Protein AF-0000000073384753 (afdb_homodimer)

Organism: NCBI:txid537011

pLDDT: mean 91.03, std 12.83, range [24.55, 98.88]

Nearest PDB structures (foldseek):
  2lci-assembly1_A  TM=4.650E-01  e=1.696E-01  synthetic construct
  3pfk-assembly1_A  TM=4.324E-01  e=1.590E-01  Geobacillus stearothermophilus
  4i4i-assembly1_C  TM=4.008E-01  e=3.235E-01  Geobacillus stearothermophilus
  6yvh-assembly1_L  TM=2.990E-01  e=1.428E+00  Homo sapiens
  4e8w-assembly2_B  TM=3.333E-01  e=2.905E+00  Burkholderia cenocepacia J2315

Secondary structure (DSSP, 8-state):
---------SSEEEEEE--TTSSHHHHHHHHHHHHTSTTT--EE-TT-EE-SS-EEEEEEETTEEEEEEE---S---HHHHHHHHHHHT-TT--EEEEEE-SSSHHHHHHHHHHHHHTPEEEEE---EEEESPPPTT-HHHHHHHHHHHHHHHHHHHHH-/---------SSEEEEEE--TTSSHHHHHHHHHHHHTSTTT--EE-TT-EE-SS-EEEEEEETTEEEEEEE---S---HHHHHHHHHHHT-TT--EEEEEE-SSSHHHHHHHHHHHHHTPEEEEE---EEEESPPPTT-HHHHHHHHHHHHHHHHHHHHH-

Sequence (320 aa):
MEKLENKKPEKLLIAISALGNHGKTLSATRLIELLISHREGWLYDSRSIILKKEQLAILQRNGTAEIAVITIGDGVGRRFEDWYNIVASIPTIKIIVGCCRTKHGTFAYLKKFAMTHQYTMVVTHPYFQEMPVLPKGSPIANYWNTIFANHLLDMIHLHLMEKLENKKPEKLLIAISALGNHGKTLSATRLIELLISHREGWLYDSRSIILKKEQLAILQRNGTAEIAVITIGDGVGRRFEDWYNIVASIPTIKIIVGCCRTKHGTFAYLKKFAMTHQYTMVVTHPYFQEMPVLPKGSPIANYWNTIFANHLLDMIHLHL

Structure (mmCIF, N/CA/C/O backbone):
data_AF-0000000073384753-model_v1
#
loop_
_entity.id
_entity.type
_entity.pdbx_description
1 polymer 'Uncharacterized protein'
#
loop_
_atom_site.group_PDB
_atom_site.id
_atom_site.type_symbol
_atom_site.label_atom_id
_atom_site.label_alt_id
_atom_site.label_comp_id
_atom_site.label_asym_id
_atom_site.label_entity_id
_atom_site.label_seq_id
_atom_site.pdbx_PDB_ins_code
_atom_site.Cartn_x
_atom_site.Cartn_y
_atom_site.Cartn_z
_atom_site.occupancy
_atom_site.B_iso_or_equiv
_atom_site.auth_seq_id
_atom_site.auth_comp_id
_atom_site.auth_asym_id
_atom_site.auth_atom_id
_atom_site.pdbx_PDB_model_num
ATOM 1 N N . MET A 1 1 ? 6.188 11.922 -20.594 1 24.81 1 MET A N 1
ATOM 2 C CA . MET A 1 1 ? 6.16 10.742 -19.734 1 24.81 1 MET A CA 1
ATOM 3 C C . MET A 1 1 ? 7.332 9.82 -20.031 1 24.81 1 MET A C 1
ATOM 5 O O . MET A 1 1 ? 7.473 9.328 -21.156 1 24.81 1 MET A O 1
ATOM 9 N N . GLU A 1 2 ? 8.461 10.148 -19.641 1 31.41 2 GLU A N 1
ATOM 10 C CA . GLU A 1 2 ? 9.625 9.336 -19.984 1 31.41 2 GLU A CA 1
ATOM 11 C C . GLU A 1 2 ? 9.336 7.848 -19.828 1 31.41 2 GLU A C 1
ATOM 13 O O . GLU A 1 2 ? 8.703 7.441 -18.844 1 31.41 2 GLU A O 1
ATOM 18 N N . LYS A 1 3 ? 9.414 7.16 -20.906 1 36.72 3 LYS A N 1
ATOM 19 C CA . LYS A 1 3 ? 9.273 5.711 -20.969 1 36.72 3 LYS A CA 1
ATOM 20 C C . LYS A 1 3 ? 10.008 5.031 -19.828 1 36.72 3 LYS A C 1
ATOM 22 O O . LYS A 1 3 ? 11.219 5.211 -19.656 1 36.72 3 LYS A O 1
ATOM 27 N N . LEU A 1 4 ? 9.664 5.086 -18.688 1 39.97 4 LEU A N 1
ATOM 28 C CA . LEU A 1 4 ? 10.258 4.141 -17.75 1 39.97 4 LEU A CA 1
ATOM 29 C C . LEU A 1 4 ? 10.711 2.877 -18.469 1 39.97 4 LEU A C 1
ATOM 31 O O . LEU A 1 4 ? 9.898 2.014 -18.797 1 39.97 4 LEU A O 1
ATOM 35 N N . GLU A 1 5 ? 11.492 2.986 -19.375 1 41.38 5 GLU A N 1
ATOM 36 C CA . GLU A 1 5 ? 12.016 1.782 -20.016 1 41.38 5 GLU A CA 1
ATOM 37 C C . GLU A 1 5 ? 12.211 0.659 -19 1 41.38 5 GLU A C 1
ATOM 39 O O . GLU A 1 5 ? 12.961 -0.285 -19.25 1 41.38 5 GLU A O 1
ATOM 44 N N . ASN A 1 6 ? 12.07 1.005 -17.594 1 49.62 6 ASN A N 1
ATOM 45 C CA . ASN A 1 6 ? 12.414 0.047 -16.547 1 49.62 6 ASN A CA 1
ATOM 46 C C . ASN A 1 6 ? 11.641 -1.258 -16.703 1 49.62 6 ASN A C 1
ATOM 48 O O . ASN A 1 6 ? 10.422 -1.242 -16.891 1 49.62 6 ASN A O 1
ATOM 52 N N . LYS A 1 7 ? 12.328 -2.186 -17.078 1 59.09 7 LYS A N 1
ATOM 53 C CA . LYS A 1 7 ? 11.891 -3.508 -17.5 1 59.09 7 LYS A CA 1
ATOM 54 C C . LYS A 1 7 ? 10.906 -4.117 -16.516 1 59.09 7 LYS A C 1
ATOM 56 O O . LYS A 1 7 ? 11.266 -4.395 -15.367 1 59.09 7 LYS A O 1
ATOM 61 N N . LYS A 1 8 ? 9.664 -3.938 -16.766 1 71.62 8 LYS A N 1
ATOM 62 C CA . LYS A 1 8 ? 8.609 -4.699 -16.109 1 71.62 8 LYS A CA 1
ATOM 63 C C . LYS A 1 8 ? 9.016 -6.156 -15.922 1 71.62 8 LYS A C 1
ATOM 65 O O . LYS A 1 8 ? 9.57 -6.773 -16.828 1 71.62 8 LYS A O 1
ATOM 70 N N . PRO A 1 9 ? 8.875 -6.574 -14.672 1 82.31 9 PRO A N 1
ATOM 71 C CA . PRO A 1 9 ? 9.242 -7.977 -14.461 1 82.31 9 PRO A CA 1
ATOM 72 C C . PRO A 1 9 ? 8.406 -8.938 -15.297 1 82.31 9 PRO A C 1
ATOM 74 O O . PRO A 1 9 ? 7.246 -8.648 -15.602 1 82.31 9 PRO A O 1
ATOM 77 N N . GLU A 1 10 ? 8.984 -10.062 -15.703 1 88.44 10 GLU A N 1
ATOM 78 C CA . GLU A 1 10 ? 8.266 -11.078 -16.469 1 88.44 10 GLU A CA 1
ATOM 79 C C . GLU A 1 10 ? 7.227 -11.789 -15.609 1 88.44 10 GLU A C 1
ATOM 81 O O . GLU A 1 10 ? 6.102 -12.023 -16.047 1 88.44 10 GLU A O 1
ATOM 86 N N . LYS A 1 11 ? 7.641 -12.18 -14.391 1 96.62 11 LYS A N 1
ATOM 87 C CA . LYS A 1 11 ? 6.773 -12.797 -13.391 1 96.62 11 LYS A CA 1
ATOM 88 C C . LYS A 1 11 ? 6.727 -11.953 -12.109 1 96.62 11 LYS A C 1
ATOM 90 O O . LYS A 1 11 ? 7.766 -11.508 -11.625 1 96.62 11 LYS A O 1
ATOM 95 N N . LEU A 1 12 ? 5.531 -11.75 -11.633 1 97.81 12 LEU A N 1
ATOM 96 C CA . LEU A 1 12 ? 5.344 -10.852 -10.492 1 97.81 12 LEU A CA 1
ATOM 97 C C . LEU A 1 12 ? 4.605 -11.57 -9.367 1 97.81 12 LEU A C 1
ATOM 99 O O . LEU A 1 12 ? 3.566 -12.188 -9.594 1 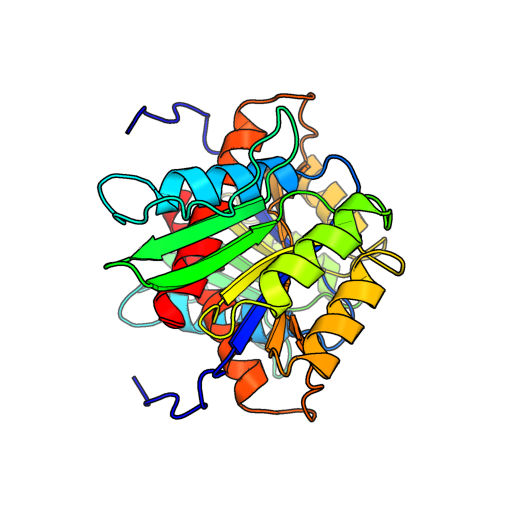97.81 12 LEU A O 1
ATOM 103 N N . LEU A 1 13 ? 5.207 -11.539 -8.219 1 98.5 13 LEU A N 1
ATOM 104 C CA . LEU A 1 13 ? 4.551 -11.961 -6.988 1 98.5 13 LEU A CA 1
ATOM 105 C C . LEU A 1 13 ? 4.301 -10.773 -6.066 1 98.5 13 LEU A C 1
ATOM 107 O O . LEU A 1 13 ? 5.242 -10.219 -5.5 1 98.5 13 LEU A O 1
ATOM 111 N N . ILE A 1 14 ? 3.105 -10.398 -5.949 1 98.44 14 ILE A N 1
ATOM 112 C CA . ILE A 1 14 ? 2.713 -9.367 -4.992 1 98.44 14 ILE A CA 1
ATOM 113 C C . ILE A 1 14 ? 2.373 -10.016 -3.65 1 98.44 14 ILE A C 1
ATOM 115 O O . ILE A 1 14 ? 1.368 -10.719 -3.531 1 98.44 14 ILE A O 1
ATOM 119 N N . ALA A 1 15 ? 3.154 -9.766 -2.666 1 98.06 15 ALA A N 1
ATOM 120 C CA . ALA A 1 15 ? 2.93 -10.312 -1.327 1 98.06 15 ALA A CA 1
ATOM 121 C C . ALA A 1 15 ? 2.191 -9.305 -0.447 1 98.06 15 ALA A C 1
ATOM 123 O O . ALA A 1 15 ? 2.711 -8.219 -0.163 1 98.06 15 ALA A O 1
ATOM 124 N N . ILE A 1 16 ? 1.017 -9.602 -0.034 1 97.5 16 ILE A N 1
ATOM 125 C CA . ILE A 1 16 ? 0.272 -8.805 0.936 1 97.5 16 ILE A CA 1
ATOM 126 C C . ILE A 1 16 ? 0.666 -9.219 2.352 1 97.5 16 ILE A C 1
ATOM 128 O O . ILE A 1 16 ? 0.24 -10.266 2.842 1 97.5 16 ILE A O 1
ATOM 132 N N . SER A 1 17 ? 1.399 -8.398 3.033 1 96 17 SER A N 1
ATOM 133 C CA . SER A 1 17 ? 1.977 -8.742 4.332 1 96 17 SER A CA 1
ATOM 134 C C . SER A 1 17 ? 1.336 -7.926 5.449 1 96 17 SER A C 1
ATOM 136 O O . SER A 1 17 ? 1.277 -6.699 5.379 1 96 17 SER A O 1
ATOM 138 N N . ALA A 1 18 ? 0.885 -8.641 6.473 1 93.06 18 ALA A N 1
ATOM 139 C CA . ALA A 1 18 ? 0.33 -7.957 7.637 1 93.06 18 ALA A CA 1
ATOM 140 C C . ALA A 1 18 ? 0.126 -8.922 8.797 1 93.06 18 ALA A C 1
ATOM 142 O O . ALA A 1 18 ? 0.212 -10.141 8.625 1 93.06 18 ALA A O 1
ATOM 143 N N . LEU A 1 19 ? -0.128 -8.328 9.938 1 87.69 19 LEU A N 1
ATOM 144 C CA . LEU A 1 19 ? -0.495 -9.109 11.109 1 87.69 19 LEU A CA 1
ATOM 145 C C . LEU A 1 19 ? -1.87 -9.742 10.93 1 87.69 19 LEU A C 1
ATOM 147 O O . LEU A 1 19 ? -2.617 -9.367 10.023 1 87.69 19 LEU A O 1
ATOM 151 N N . GLY A 1 20 ? -2.104 -10.695 11.75 1 85.19 20 GLY A N 1
ATOM 152 C CA . GLY A 1 20 ? -3.42 -11.312 11.727 1 85.19 20 GLY A CA 1
ATOM 153 C C . GLY A 1 20 ? -4.551 -10.32 11.922 1 85.19 20 GLY A C 1
ATOM 154 O O . GLY A 1 20 ? -4.438 -9.398 12.734 1 85.19 20 GLY A O 1
ATOM 155 N N . ASN A 1 21 ? -5.625 -10.453 11.109 1 85.06 21 ASN A N 1
ATOM 156 C CA . ASN A 1 21 ? -6.852 -9.68 11.242 1 85.06 21 ASN A CA 1
ATOM 157 C C . ASN A 1 21 ? -6.652 -8.234 10.797 1 85.06 21 ASN A C 1
ATOM 159 O O . ASN A 1 21 ? -7.289 -7.316 11.328 1 85.06 21 ASN A O 1
ATOM 163 N N . HIS A 1 22 ? -5.723 -8.023 9.875 1 88 22 HIS A N 1
ATOM 164 C CA . HIS A 1 22 ? -5.484 -6.68 9.375 1 88 22 HIS A CA 1
ATOM 165 C C . HIS A 1 22 ? -5.988 -6.527 7.941 1 88 22 HIS A C 1
ATOM 167 O O . HIS A 1 22 ? -5.562 -5.621 7.227 1 88 22 HIS A O 1
ATOM 173 N N . GLY A 1 23 ? -6.758 -7.535 7.504 1 88.25 23 GLY A N 1
ATOM 174 C CA . GLY A 1 23 ? -7.52 -7.285 6.289 1 88.25 23 GLY A CA 1
ATOM 175 C C . GLY A 1 23 ? -6.914 -7.938 5.062 1 88.25 23 GLY A C 1
ATOM 176 O O . GLY A 1 23 ? -7.352 -7.688 3.938 1 88.25 23 GLY A O 1
ATOM 177 N N . LYS A 1 24 ? -5.875 -8.781 5.227 1 91.62 24 LYS A N 1
ATOM 178 C CA . LYS A 1 24 ? -5.238 -9.43 4.082 1 91.62 24 LYS A CA 1
ATOM 179 C C . LYS A 1 24 ? -6.25 -10.25 3.281 1 91.62 24 LYS A C 1
ATOM 181 O O . LYS A 1 24 ? -6.441 -10.008 2.086 1 91.62 24 LYS A O 1
ATOM 186 N N . THR A 1 25 ? -6.906 -11.102 4.059 1 92.12 25 THR A N 1
ATOM 187 C CA . THR A 1 25 ? -7.832 -12.031 3.414 1 92.12 25 THR A CA 1
ATOM 188 C C . THR A 1 25 ? -8.992 -11.281 2.771 1 92.12 25 THR A C 1
ATOM 190 O O . THR A 1 25 ? -9.359 -11.555 1.628 1 92.12 25 THR A O 1
ATOM 193 N N . LEU A 1 26 ? -9.453 -10.328 3.426 1 91.88 26 LEU A N 1
ATOM 194 C CA . LEU A 1 26 ? -10.578 -9.562 2.906 1 91.88 26 LEU A CA 1
ATOM 195 C C . LEU A 1 26 ? -10.18 -8.789 1.655 1 91.88 26 LEU A C 1
ATOM 197 O O . LEU A 1 26 ? -10.93 -8.742 0.679 1 91.88 26 LEU A O 1
ATOM 201 N N . SER A 1 27 ? -9.031 -8.203 1.625 1 95.12 27 SER A N 1
ATOM 202 C CA . SER A 1 27 ? -8.562 -7.449 0.468 1 95.12 27 SER A CA 1
ATOM 203 C C . SER A 1 27 ? -8.312 -8.367 -0.723 1 95.12 27 SER A C 1
ATOM 205 O O . SER A 1 27 ? -8.68 -8.039 -1.854 1 95.12 27 SER A O 1
ATOM 207 N N . ALA A 1 28 ? -7.723 -9.508 -0.459 1 97.06 28 ALA A N 1
ATOM 208 C CA . ALA A 1 28 ? -7.461 -10.469 -1.525 1 97.06 28 ALA A CA 1
ATOM 209 C C . ALA A 1 28 ? -8.758 -10.992 -2.125 1 97.06 28 ALA A C 1
ATOM 211 O O . ALA A 1 28 ? -8.867 -11.156 -3.344 1 97.06 28 ALA A O 1
ATOM 212 N N . THR A 1 29 ? -9.695 -11.234 -1.251 1 96.38 29 THR A N 1
ATOM 213 C CA . THR A 1 29 ? -11 -11.695 -1.717 1 96.38 29 THR A CA 1
ATOM 214 C C . THR A 1 29 ? -11.688 -10.633 -2.562 1 96.38 29 THR A C 1
ATOM 216 O O . THR A 1 29 ? -12.258 -10.938 -3.609 1 96.38 29 THR A O 1
ATOM 219 N N . ARG A 1 30 ? -11.586 -9.43 -2.127 1 96.19 30 ARG A N 1
ATOM 220 C CA . ARG A 1 30 ? -12.148 -8.32 -2.896 1 96.19 30 ARG A CA 1
ATOM 221 C C . ARG A 1 30 ? -11.461 -8.195 -4.254 1 96.19 30 ARG A C 1
ATOM 223 O O . ARG A 1 30 ? -12.109 -7.895 -5.258 1 96.19 30 ARG A O 1
ATOM 230 N N . LEU A 1 31 ? -10.188 -8.406 -4.262 1 98.06 31 LEU A N 1
ATOM 231 C CA . LEU A 1 31 ? -9.461 -8.391 -5.523 1 98.06 31 LEU A CA 1
ATOM 232 C C . LEU A 1 31 ? -10.008 -9.438 -6.48 1 98.06 31 LEU A C 1
ATOM 234 O O . LEU A 1 31 ? -10.211 -9.164 -7.664 1 98.06 31 LEU A O 1
ATOM 238 N N . ILE A 1 32 ? -10.242 -10.641 -5.977 1 98.19 32 ILE A N 1
ATOM 239 C CA . ILE A 1 32 ? -10.797 -11.711 -6.801 1 98.19 32 ILE A CA 1
ATOM 240 C C . ILE A 1 32 ? -12.148 -11.281 -7.371 1 98.19 32 ILE A C 1
ATOM 242 O O . ILE A 1 32 ? -12.398 -11.438 -8.562 1 98.19 32 ILE A O 1
ATOM 246 N N . GLU A 1 33 ? -12.938 -10.719 -6.508 1 97.31 33 GLU A N 1
ATOM 247 C CA . GLU A 1 33 ? -14.25 -10.25 -6.93 1 97.31 33 GLU A CA 1
ATOM 248 C C . GLU A 1 33 ? -14.133 -9.211 -8.047 1 97.31 33 GLU A C 1
ATOM 250 O O . GLU A 1 33 ? -14.914 -9.227 -9 1 97.31 33 GLU A O 1
ATOM 255 N N . LEU A 1 34 ? -13.203 -8.328 -7.93 1 97.81 34 LEU A N 1
ATOM 256 C CA . LEU A 1 34 ? -12.977 -7.312 -8.945 1 97.81 34 LEU A CA 1
ATOM 257 C C . LEU A 1 34 ? -12.531 -7.949 -10.266 1 97.81 34 LEU A C 1
ATOM 259 O O . LEU A 1 34 ? -13.023 -7.582 -11.328 1 97.81 34 LEU A O 1
ATOM 263 N N . LEU A 1 35 ? -11.688 -8.883 -10.164 1 98.12 35 LEU A N 1
ATOM 264 C CA . LEU A 1 35 ? -11.117 -9.516 -11.352 1 98.12 35 LEU A CA 1
ATOM 265 C C . LEU A 1 35 ? -12.188 -10.289 -12.117 1 98.12 35 LEU A C 1
ATOM 267 O O . LEU A 1 35 ? -12.234 -10.242 -13.352 1 98.12 35 LEU A O 1
ATOM 271 N N . ILE A 1 36 ? -13.062 -10.93 -11.398 1 97.88 36 ILE A N 1
ATOM 272 C CA . ILE A 1 36 ? -14.047 -11.773 -12.07 1 97.88 36 ILE A CA 1
ATOM 273 C C . ILE A 1 36 ? -15.273 -10.945 -12.43 1 97.88 36 ILE A C 1
ATOM 275 O O . ILE A 1 36 ? -16.25 -11.469 -12.992 1 97.88 36 ILE A O 1
ATOM 279 N N . SER A 1 37 ? -15.266 -9.719 -12.055 1 97.38 37 SER A N 1
ATOM 280 C CA . SER A 1 37 ? -16.375 -8.852 -12.438 1 97.38 37 SER A CA 1
ATOM 281 C C . SER A 1 37 ? -16.5 -8.75 -13.953 1 97.38 37 SER A C 1
ATOM 283 O O . SER A 1 37 ? -15.547 -9.023 -14.68 1 97.38 37 SER A O 1
ATOM 285 N N . HIS A 1 38 ? -17.641 -8.273 -14.383 1 94.44 38 HIS A N 1
ATOM 286 C CA . HIS A 1 38 ? -17.891 -8.102 -15.805 1 94.44 38 HIS A CA 1
ATOM 287 C C . HIS A 1 38 ? -16.906 -7.125 -16.438 1 94.44 38 HIS A C 1
ATOM 289 O O . HIS A 1 38 ? -16.516 -7.285 -17.594 1 94.44 38 HIS A O 1
ATOM 295 N N . ARG A 1 39 ? -16.531 -6.18 -15.688 1 94.69 39 ARG A N 1
ATOM 296 C CA . ARG A 1 39 ? -15.633 -5.145 -16.188 1 94.69 39 ARG A CA 1
ATOM 297 C C . ARG A 1 39 ? -14.258 -5.723 -16.516 1 94.69 39 ARG A C 1
ATOM 299 O O . ARG A 1 39 ? -13.688 -5.418 -17.562 1 94.69 39 ARG A O 1
ATOM 306 N N . GLU A 1 40 ? -13.766 -6.551 -15.711 1 96 40 GLU A N 1
ATOM 307 C CA . GLU A 1 40 ? -12.43 -7.117 -15.891 1 96 40 GLU A CA 1
ATOM 308 C C . GLU A 1 40 ? -12.484 -8.391 -16.719 1 96 40 GLU A C 1
ATOM 310 O O . GLU A 1 40 ? -11.609 -8.633 -17.562 1 96 40 GLU A O 1
ATOM 315 N N . GLY A 1 41 ? -13.438 -9.281 -16.469 1 96.75 41 GLY A N 1
ATOM 316 C CA . GLY A 1 41 ? -13.758 -10.375 -17.375 1 96.75 41 GLY A CA 1
ATOM 317 C C . GLY A 1 41 ? -12.914 -11.617 -17.141 1 96.75 41 GLY A C 1
ATOM 318 O O . GLY A 1 41 ? -12.836 -12.492 -18 1 96.75 41 GLY A O 1
ATOM 319 N N . TRP A 1 42 ? -12.219 -11.766 -16.047 1 98.06 42 TRP A N 1
ATOM 320 C CA . TRP A 1 42 ? -11.477 -12.984 -15.734 1 98.06 42 TRP A CA 1
ATOM 321 C C . TRP A 1 42 ? -12.43 -14.094 -15.289 1 98.06 42 TRP A C 1
ATOM 323 O O . TRP A 1 42 ? -13.484 -13.828 -14.711 1 98.06 42 TRP A O 1
ATOM 333 N N . LEU A 1 43 ? -11.969 -15.328 -15.594 1 98.19 43 LEU A N 1
ATOM 334 C CA . LEU A 1 43 ? -12.742 -16.5 -15.203 1 98.19 43 LEU A CA 1
ATOM 335 C C . LEU A 1 43 ? -11.914 -17.438 -14.328 1 98.19 43 LEU A C 1
ATOM 337 O O . LEU A 1 43 ? -10.695 -17.531 -14.492 1 98.19 43 LEU A O 1
ATOM 341 N N . TYR A 1 44 ? -12.617 -18.172 -13.531 1 98.12 44 TYR A N 1
ATOM 342 C CA . TYR A 1 44 ? -11.945 -19.203 -12.75 1 98.12 44 TYR A CA 1
ATOM 343 C C . TYR A 1 44 ? -11.43 -20.312 -13.648 1 98.12 44 TYR A C 1
ATOM 345 O O . TYR A 1 44 ? -12.141 -20.797 -14.539 1 98.12 44 TYR A O 1
ATOM 353 N N . ASP A 1 45 ? -10.195 -20.656 -13.398 1 98 45 ASP A N 1
ATOM 354 C CA . ASP A 1 45 ? -9.656 -21.891 -13.938 1 98 45 ASP A CA 1
ATOM 355 C C . ASP A 1 45 ? -10.148 -23.094 -13.133 1 98 45 ASP A C 1
ATOM 357 O O . ASP A 1 45 ? -10.414 -22.984 -11.93 1 98 45 ASP A O 1
ATOM 361 N N . SER A 1 46 ? -10.18 -24.312 -13.758 1 96.81 46 SER A N 1
ATOM 362 C CA . SER A 1 46 ? -10.719 -25.531 -13.141 1 96.81 46 SER A CA 1
ATOM 363 C C . SER A 1 46 ? -9.859 -25.969 -11.953 1 96.81 46 SER A C 1
ATOM 365 O O . SER A 1 46 ? -10.305 -26.766 -11.125 1 96.81 46 SER A O 1
ATOM 367 N N . ARG A 1 47 ? -8.695 -25.516 -11.836 1 97.06 47 ARG A N 1
ATOM 368 C CA . ARG A 1 47 ? -7.777 -25.938 -10.773 1 97.06 47 ARG A CA 1
ATOM 369 C C . ARG A 1 47 ? -7.941 -25.047 -9.539 1 97.06 47 ARG A C 1
ATOM 371 O O . ARG A 1 47 ? -7.27 -25.266 -8.531 1 97.06 47 ARG A O 1
ATOM 378 N N . SER A 1 48 ? -8.844 -24.062 -9.578 1 98 48 SER A N 1
ATOM 379 C CA . SER A 1 48 ? -9.125 -23.219 -8.422 1 98 48 SER A CA 1
ATOM 380 C C . SER A 1 48 ? -9.695 -24.031 -7.266 1 98 48 SER A C 1
ATOM 382 O O . SER A 1 48 ? -10.375 -25.031 -7.48 1 98 48 SER A O 1
ATOM 384 N N . ILE A 1 49 ? -9.352 -23.625 -6.082 1 96.94 49 ILE A N 1
ATOM 385 C CA . ILE A 1 49 ? -9.898 -24.203 -4.855 1 96.94 49 ILE A CA 1
ATOM 386 C C . ILE A 1 49 ? -10.586 -23.125 -4.039 1 96.94 49 ILE A C 1
ATOM 388 O O . ILE A 1 49 ? -9.93 -22.219 -3.512 1 96.94 49 ILE A O 1
ATOM 392 N N . ILE A 1 50 ? -11.883 -23.234 -3.922 1 94.75 50 ILE A N 1
ATOM 393 C CA . ILE A 1 50 ? -12.68 -22.219 -3.238 1 94.75 50 ILE A CA 1
ATOM 394 C C . ILE A 1 50 ? -13.258 -22.797 -1.954 1 94.75 50 ILE A C 1
ATOM 396 O O . ILE A 1 50 ? -14.172 -23.641 -2 1 94.75 50 ILE A O 1
ATOM 400 N N . LEU A 1 51 ? -12.727 -22.328 -0.866 1 91.38 51 LEU A N 1
ATOM 401 C CA . LEU A 1 51 ? -13.234 -22.75 0.436 1 91.38 51 LEU A CA 1
ATOM 402 C C . LEU A 1 51 ? -13.945 -21.609 1.138 1 91.38 51 LEU A C 1
ATOM 404 O O . LEU A 1 51 ? -13.969 -20.484 0.635 1 91.38 51 LEU A O 1
ATOM 408 N N . LYS A 1 52 ? -14.516 -21.875 2.242 1 85.69 52 LYS A N 1
ATOM 409 C CA . LYS A 1 52 ? -15.32 -20.891 2.959 1 85.69 52 LYS A CA 1
ATOM 410 C C . LYS A 1 52 ? -14.484 -19.672 3.363 1 85.69 52 LYS A C 1
ATOM 412 O O . LYS A 1 52 ? -14.898 -18.531 3.162 1 85.69 52 LYS A O 1
ATOM 417 N N . LYS A 1 53 ? -13.328 -19.922 3.818 1 84.19 53 LYS A N 1
ATOM 418 C CA . LYS A 1 53 ? -12.562 -18.812 4.383 1 84.19 53 LYS A CA 1
ATOM 419 C C . LYS A 1 53 ? -11.281 -18.578 3.588 1 84.19 53 LYS A C 1
ATOM 421 O O . LYS A 1 53 ? -10.594 -17.578 3.797 1 84.19 53 LYS A O 1
ATOM 426 N N . GLU A 1 54 ? -10.938 -19.547 2.781 1 90 54 GLU A N 1
ATOM 427 C CA . GLU A 1 54 ? -9.68 -19.469 2.039 1 90 54 GLU A CA 1
ATOM 428 C C . GLU A 1 54 ? -9.859 -19.922 0.593 1 90 54 GLU A C 1
ATOM 430 O O . GLU A 1 54 ? -10.664 -20.812 0.312 1 90 54 GLU A O 1
ATOM 435 N N . GLN A 1 55 ? -9.141 -19.219 -0.236 1 93.31 55 GLN A N 1
ATOM 436 C CA . GLN A 1 55 ? -9.258 -19.531 -1.653 1 93.31 55 GLN A CA 1
ATOM 437 C C . GLN A 1 55 ? -7.895 -19.516 -2.34 1 93.31 55 GLN A C 1
ATOM 439 O O . GLN A 1 55 ? -7.062 -18.656 -2.047 1 93.31 55 GLN A O 1
ATOM 444 N N . LEU A 1 56 ? -7.707 -20.562 -3.145 1 98.12 56 LEU A N 1
ATOM 445 C CA . LEU A 1 56 ? -6.789 -20.484 -4.273 1 98.12 56 LEU A CA 1
ATOM 446 C C . LEU A 1 56 ? -7.539 -20.172 -5.566 1 98.12 56 LEU A C 1
ATOM 448 O O . LEU A 1 56 ? -8.188 -21.047 -6.137 1 98.12 56 LEU A O 1
ATOM 452 N N . ALA A 1 57 ? -7.488 -18.953 -5.992 1 98.56 57 ALA A N 1
ATOM 453 C CA . ALA A 1 57 ? -8.133 -18.578 -7.246 1 98.56 57 ALA A CA 1
ATOM 454 C C . ALA A 1 57 ? -7.121 -18.547 -8.391 1 98.56 57 ALA A C 1
ATOM 456 O O . ALA A 1 57 ? -6.184 -17.75 -8.375 1 98.56 57 ALA A O 1
ATOM 457 N N . ILE A 1 58 ? -7.23 -19.375 -9.25 1 98.75 58 ILE A N 1
ATOM 458 C CA . ILE A 1 58 ? -6.504 -19.344 -10.516 1 98.75 58 ILE A CA 1
ATOM 459 C C . ILE A 1 58 ? -7.395 -18.766 -11.609 1 98.75 58 ILE A C 1
ATOM 461 O O . ILE A 1 58 ? -8.477 -19.281 -11.875 1 98.75 58 ILE A O 1
ATOM 465 N N . LEU A 1 59 ? -6.965 -17.703 -12.18 1 98.69 59 LEU A N 1
ATOM 466 C CA . LEU A 1 59 ? -7.824 -16.953 -13.086 1 98.69 59 LEU A CA 1
ATOM 467 C C . LEU A 1 59 ? -7.273 -16.984 -14.508 1 98.69 59 LEU A C 1
ATOM 469 O O . LEU A 1 59 ? -6.066 -16.859 -14.711 1 98.69 59 LEU A O 1
ATOM 473 N N . GLN A 1 60 ? -8.211 -17.156 -15.438 1 98.31 60 GLN A N 1
ATOM 474 C CA . GLN A 1 60 ? -7.82 -17.312 -16.828 1 98.31 60 GLN A CA 1
ATOM 475 C C . GLN A 1 60 ? -8.594 -16.359 -17.734 1 98.31 60 GLN A C 1
ATOM 477 O O . GLN A 1 60 ? -9.688 -15.914 -17.391 1 98.31 60 GLN A O 1
ATOM 482 N N . ARG A 1 61 ? -7.957 -16.016 -18.75 1 95.12 61 ARG A N 1
ATOM 483 C CA . ARG A 1 61 ? -8.586 -15.359 -19.875 1 95.12 61 ARG A CA 1
ATOM 484 C C . ARG A 1 61 ? -8.273 -16.078 -21.188 1 95.12 61 ARG A C 1
ATOM 486 O O . ARG A 1 61 ? -7.129 -16.469 -21.422 1 95.12 61 ARG A O 1
ATOM 493 N N . ASN A 1 62 ? -9.344 -16.328 -22 1 93.38 62 ASN A N 1
ATOM 494 C CA . ASN A 1 62 ? -9.227 -17.016 -23.281 1 93.38 62 ASN A CA 1
ATOM 495 C C . ASN A 1 62 ? -8.562 -18.375 -23.125 1 93.38 62 ASN A C 1
ATOM 497 O O . ASN A 1 62 ? -7.684 -18.734 -23.906 1 93.38 62 ASN A O 1
ATOM 501 N N . GLY A 1 63 ? -8.742 -19.031 -22.016 1 94.19 63 GLY A N 1
ATOM 502 C CA . GLY A 1 63 ? -8.305 -20.406 -21.797 1 94.19 63 GLY A CA 1
ATOM 503 C C . GLY A 1 63 ? -6.906 -20.5 -21.219 1 94.19 63 GLY A C 1
ATOM 504 O O . GLY A 1 63 ? -6.379 -21.594 -21.016 1 94.19 63 GLY A O 1
ATOM 505 N N . THR A 1 64 ? -6.297 -19.375 -20.922 1 96.19 64 THR A N 1
ATOM 506 C CA . THR A 1 64 ? -4.941 -19.375 -20.375 1 96.19 64 THR A CA 1
ATOM 507 C C . THR A 1 64 ? -4.922 -18.812 -18.953 1 96.19 64 THR A C 1
ATOM 509 O O . THR A 1 64 ? -5.293 -17.656 -18.734 1 96.19 64 THR A O 1
ATOM 512 N N . ALA A 1 65 ? -4.504 -19.641 -18.062 1 96.88 65 ALA A N 1
ATOM 513 C CA . ALA A 1 65 ? -4.355 -19.188 -16.688 1 96.88 65 ALA A CA 1
ATOM 514 C C . ALA A 1 65 ? -3.156 -18.25 -16.547 1 96.88 65 ALA A C 1
ATOM 516 O O . ALA A 1 65 ? -2.025 -18.625 -16.859 1 96.88 65 ALA A O 1
ATOM 517 N N . GLU A 1 66 ? -3.389 -17.047 -15.992 1 97.75 66 GLU A N 1
ATOM 518 C CA . GLU A 1 66 ? -2.299 -16.078 -15.969 1 97.75 66 GLU A CA 1
ATOM 519 C C . GLU A 1 66 ? -2.125 -15.477 -14.57 1 97.75 66 GLU A C 1
ATOM 521 O O . GLU A 1 66 ? -1.072 -14.914 -14.258 1 97.75 66 GLU A O 1
ATOM 526 N N . ILE A 1 67 ? -3.184 -15.523 -13.758 1 98.69 67 ILE A N 1
ATOM 527 C CA . ILE A 1 67 ? -3.158 -14.906 -12.438 1 98.69 67 ILE A CA 1
ATOM 528 C C . ILE A 1 67 ? -3.553 -15.93 -11.375 1 98.69 67 ILE A C 1
ATOM 530 O O . ILE A 1 67 ? -4.488 -16.703 -11.578 1 98.69 67 ILE A O 1
ATOM 534 N N . ALA A 1 68 ? -2.854 -15.945 -10.312 1 98.88 68 ALA A N 1
ATOM 535 C CA . ALA A 1 68 ? -3.256 -16.703 -9.125 1 98.88 68 ALA A CA 1
ATOM 536 C C . ALA A 1 68 ? -3.371 -15.789 -7.906 1 98.88 68 ALA A C 1
ATOM 538 O O . ALA A 1 68 ? -2.518 -14.93 -7.688 1 98.88 68 ALA A O 1
ATOM 539 N N . VAL A 1 69 ? -4.426 -15.938 -7.148 1 98.75 69 VAL A N 1
ATOM 540 C CA . VAL A 1 69 ? -4.598 -15.234 -5.879 1 98.75 69 VAL A CA 1
ATOM 541 C C . VAL A 1 69 ? -4.766 -16.25 -4.75 1 98.75 69 VAL A C 1
ATOM 543 O O . VAL A 1 69 ? -5.645 -17.109 -4.805 1 98.75 69 VAL A O 1
ATOM 546 N N . ILE A 1 70 ? -3.934 -16.172 -3.789 1 98.25 70 ILE A N 1
ATOM 547 C CA . ILE A 1 70 ? -3.963 -17.078 -2.648 1 98.25 70 ILE A CA 1
ATOM 548 C C . ILE A 1 70 ? -4.27 -16.297 -1.373 1 98.25 70 ILE A C 1
ATOM 550 O O . ILE A 1 70 ? -3.484 -15.445 -0.962 1 98.25 70 ILE A O 1
ATOM 554 N N . THR A 1 71 ? -5.332 -16.625 -0.686 1 97.06 71 THR A N 1
ATOM 555 C CA . THR A 1 71 ? -5.805 -15.766 0.392 1 97.06 71 THR A CA 1
ATOM 556 C C . THR A 1 71 ? -5.281 -16.25 1.741 1 97.06 71 THR A C 1
ATOM 558 O O . THR A 1 71 ? -5.305 -15.508 2.725 1 97.06 71 THR A O 1
ATOM 561 N N . ILE A 1 72 ? -4.82 -17.484 1.822 1 93.88 72 ILE A N 1
ATOM 562 C CA . ILE A 1 72 ? -4.27 -17.984 3.078 1 93.88 72 ILE A CA 1
ATOM 563 C C . ILE A 1 72 ? -2.9 -17.359 3.326 1 93.88 72 ILE A C 1
ATOM 565 O O . ILE A 1 72 ? -2.092 -17.234 2.402 1 93.88 72 ILE A O 1
ATOM 569 N N . GLY A 1 73 ? -2.625 -16.953 4.574 1 91.12 73 GLY A N 1
ATOM 570 C CA . GLY A 1 73 ? -1.352 -16.297 4.816 1 91.12 73 GLY A CA 1
ATOM 571 C C . GLY A 1 73 ? -0.874 -16.422 6.25 1 91.12 73 GLY A C 1
ATOM 572 O O . GLY A 1 73 ? 0.22 -15.961 6.59 1 91.12 73 GLY A O 1
ATOM 573 N N . ASP A 1 74 ? -1.6 -16.953 7.227 1 84.81 74 ASP A N 1
ATOM 574 C CA . ASP A 1 74 ? -1.254 -16.938 8.648 1 84.81 74 ASP A CA 1
ATOM 575 C C . ASP A 1 74 ? -0.39 -18.141 9.016 1 84.81 74 ASP A C 1
ATOM 577 O O . ASP A 1 74 ? 0.267 -18.141 10.062 1 84.81 74 ASP A O 1
ATOM 581 N N . GLY A 1 75 ? -0.24 -19.125 8.336 1 81 75 GLY A N 1
ATOM 582 C CA . GLY A 1 75 ? 0.607 -20.234 8.734 1 81 75 GLY A CA 1
ATOM 583 C C . GLY A 1 75 ? 1.091 -21.062 7.562 1 81 75 GLY A C 1
ATOM 584 O O . GLY A 1 75 ? 0.37 -21.234 6.578 1 81 75 GLY A O 1
ATOM 585 N N . VAL A 1 76 ? 2.375 -21.391 7.902 1 77.5 76 VAL A N 1
ATOM 586 C CA . VAL A 1 76 ? 2.898 -22.344 6.926 1 77.5 76 VAL A CA 1
ATOM 587 C C . VAL A 1 76 ? 2.416 -23.75 7.273 1 77.5 76 VAL A C 1
ATOM 589 O O . VAL A 1 76 ? 2.791 -24.297 8.305 1 77.5 76 VAL A O 1
ATOM 592 N N . GLY A 1 77 ? 1.47 -24.156 6.625 1 84.19 77 GLY A N 1
ATOM 593 C CA . GLY A 1 77 ? 0.986 -25.516 6.746 1 84.19 77 GLY A CA 1
ATOM 594 C C . GLY A 1 77 ? 0.9 -26.234 5.418 1 84.19 77 GLY A C 1
ATOM 595 O O . GLY A 1 77 ? 1.329 -25.719 4.391 1 84.19 77 GLY A O 1
ATOM 596 N N . ARG A 1 78 ? 0.521 -27.391 5.457 1 85.31 78 ARG A N 1
ATOM 597 C CA . ARG A 1 78 ? 0.431 -28.25 4.277 1 85.31 78 ARG A CA 1
ATOM 598 C C . ARG A 1 78 ? -0.403 -27.594 3.188 1 85.31 78 ARG A C 1
ATOM 600 O O . ARG A 1 78 ? -0.003 -27.562 2.021 1 85.31 78 ARG A O 1
ATOM 607 N N . ARG A 1 79 ? -1.438 -27.016 3.564 1 90.12 79 ARG A N 1
ATOM 608 C CA . ARG A 1 79 ? -2.336 -26.406 2.598 1 90.12 79 ARG A CA 1
ATOM 609 C C . ARG A 1 79 ? -1.662 -25.219 1.897 1 90.12 79 ARG A C 1
ATOM 611 O O . ARG A 1 79 ? -1.743 -25.094 0.674 1 90.12 79 ARG A O 1
ATOM 618 N N . PHE A 1 80 ? -1.009 -24.422 2.635 1 94.06 80 PHE A N 1
ATOM 619 C CA . PHE A 1 80 ? -0.288 -23.266 2.107 1 94.06 80 PHE A CA 1
ATOM 620 C C . PHE A 1 80 ? 0.744 -23.703 1.073 1 94.06 80 PHE A C 1
ATOM 622 O O . PHE A 1 80 ? 0.717 -23.234 -0.069 1 94.06 80 PHE A O 1
ATOM 629 N N . GLU A 1 81 ? 1.545 -24.609 1.357 1 95.38 81 GLU A N 1
ATOM 630 C CA . GLU A 1 81 ? 2.596 -25.078 0.458 1 95.38 81 GLU A CA 1
ATOM 631 C C . GLU A 1 81 ? 2.004 -25.766 -0.767 1 95.38 81 GLU A C 1
ATOM 633 O O . GLU A 1 81 ? 2.486 -25.578 -1.886 1 95.38 81 GLU A O 1
ATOM 638 N N . ASP A 1 82 ? 0.981 -26.562 -0.517 1 95.94 82 ASP A N 1
ATOM 639 C CA . ASP A 1 82 ? 0.326 -27.297 -1.599 1 95.94 82 ASP A CA 1
ATOM 640 C C . ASP A 1 82 ? -0.216 -26.328 -2.658 1 95.94 82 ASP A C 1
ATOM 642 O O . ASP A 1 82 ? -0.093 -26.594 -3.857 1 95.94 82 ASP A O 1
ATOM 646 N N . TRP A 1 83 ? -0.758 -25.25 -2.242 1 97.25 83 TRP A N 1
ATOM 647 C CA . TRP A 1 83 ? -1.355 -24.312 -3.184 1 97.25 83 TRP A CA 1
ATOM 648 C C . TRP A 1 83 ? -0.285 -23.641 -4.035 1 97.25 83 TRP A C 1
ATOM 650 O O . TRP A 1 83 ? -0.454 -23.484 -5.25 1 97.25 83 TRP A O 1
ATOM 660 N N . TYR A 1 84 ? 0.79 -23.281 -3.424 1 97.75 84 TYR A N 1
ATOM 661 C CA . TYR A 1 84 ? 1.863 -22.672 -4.203 1 97.75 84 TYR A CA 1
ATOM 662 C C . TYR A 1 84 ? 2.502 -23.688 -5.141 1 97.75 84 TYR A C 1
ATOM 664 O O . TYR A 1 84 ? 2.947 -23.344 -6.234 1 97.75 84 TYR A O 1
ATOM 672 N N . ASN A 1 85 ? 2.523 -24.922 -4.727 1 97.25 85 ASN A N 1
ATOM 673 C CA . ASN A 1 85 ? 3.002 -25.969 -5.625 1 97.25 85 ASN A CA 1
ATOM 674 C C . ASN A 1 85 ? 2.107 -26.109 -6.852 1 97.25 85 ASN A C 1
ATOM 676 O O . ASN A 1 85 ? 2.598 -26.312 -7.965 1 97.25 85 ASN A O 1
ATOM 680 N N . ILE A 1 86 ? 0.833 -26.047 -6.609 1 98.12 86 ILE A N 1
ATOM 681 C CA . ILE A 1 86 ? -0.109 -26.094 -7.723 1 98.12 86 ILE A CA 1
ATOM 682 C C . ILE A 1 86 ? 0.179 -24.938 -8.68 1 98.12 86 ILE A C 1
ATOM 684 O O . ILE A 1 86 ? 0.283 -25.141 -9.891 1 98.12 86 ILE A O 1
ATOM 688 N N . VAL A 1 87 ? 0.37 -23.766 -8.156 1 98.38 87 VAL A N 1
ATOM 689 C CA . VAL A 1 87 ? 0.62 -22.562 -8.961 1 98.38 87 VAL A CA 1
ATOM 690 C C . VAL A 1 87 ? 1.927 -22.734 -9.734 1 98.38 87 VAL A C 1
ATOM 692 O O . VAL A 1 87 ? 1.995 -22.422 -10.93 1 98.38 87 VAL A O 1
ATOM 695 N N . ALA A 1 88 ? 2.932 -23.266 -9.07 1 97.94 88 ALA A N 1
ATOM 696 C CA . ALA A 1 88 ? 4.246 -23.438 -9.68 1 97.94 88 ALA A CA 1
ATOM 697 C C . ALA A 1 88 ? 4.18 -24.422 -10.852 1 97.94 88 ALA A C 1
ATOM 699 O O . ALA A 1 88 ? 5.008 -24.359 -11.766 1 97.94 88 ALA A O 1
ATOM 700 N N . SER A 1 89 ? 3.23 -25.266 -10.836 1 97.81 89 SER A N 1
ATOM 701 C CA . SER A 1 89 ? 3.104 -26.281 -11.875 1 97.81 89 SER A CA 1
ATOM 702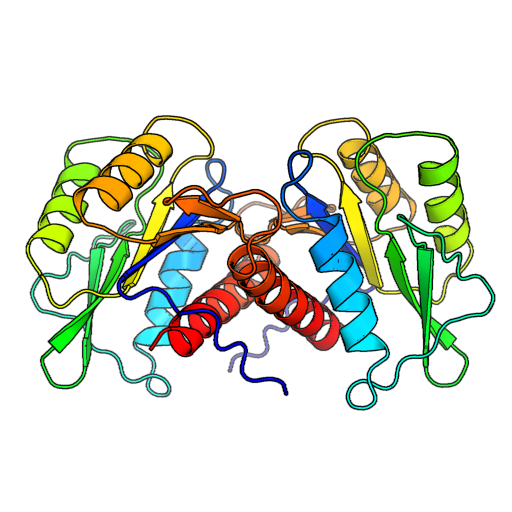 C C . SER A 1 89 ? 2.436 -25.703 -13.125 1 97.81 89 SER A C 1
ATOM 704 O O . SER A 1 89 ? 2.371 -26.375 -14.156 1 97.81 89 SER A O 1
ATOM 706 N N . ILE A 1 90 ? 1.94 -24.516 -13.07 1 98.19 90 ILE A N 1
ATOM 707 C CA . ILE A 1 90 ? 1.28 -23.859 -14.203 1 98.19 90 ILE A CA 1
ATOM 708 C C . ILE A 1 90 ? 2.178 -22.766 -14.758 1 98.19 90 ILE A C 1
ATOM 710 O O . ILE A 1 90 ? 2.127 -21.625 -14.289 1 98.19 90 ILE A O 1
ATOM 714 N N . PRO A 1 91 ? 2.877 -22.969 -15.812 1 96.25 91 PRO A N 1
ATOM 715 C CA . PRO A 1 91 ? 3.916 -22.047 -16.281 1 96.25 91 PRO A CA 1
ATOM 716 C C . PRO A 1 91 ? 3.344 -20.734 -16.828 1 96.25 91 PRO A C 1
ATOM 718 O O . PRO A 1 91 ? 4.059 -19.734 -16.906 1 96.25 91 PRO A O 1
ATOM 721 N N . THR A 1 92 ? 2.1 -20.75 -17.156 1 97.31 92 THR A N 1
ATOM 722 C CA . THR A 1 92 ? 1.514 -19.578 -17.781 1 97.31 92 THR A CA 1
ATOM 723 C C . THR A 1 92 ? 1.124 -18.547 -16.75 1 97.31 92 THR A C 1
ATOM 725 O O . THR A 1 92 ? 0.777 -17.406 -17.094 1 97.31 92 THR A O 1
ATOM 728 N N . ILE A 1 93 ? 1.229 -18.875 -15.422 1 98 93 ILE A N 1
ATOM 729 C CA . ILE A 1 93 ? 0.923 -17.906 -14.383 1 98 93 ILE A CA 1
ATOM 730 C C . ILE A 1 93 ? 2.055 -16.875 -14.281 1 98 93 ILE A C 1
ATOM 732 O O . ILE A 1 93 ? 3.17 -17.219 -13.875 1 98 93 ILE A O 1
ATOM 736 N N . LYS A 1 94 ? 1.679 -15.664 -14.57 1 96.69 94 LYS A N 1
ATOM 737 C CA . LYS A 1 94 ? 2.668 -14.586 -14.594 1 96.69 94 LYS A CA 1
ATOM 738 C C . LYS A 1 94 ? 2.553 -13.711 -13.359 1 96.69 94 LYS A C 1
ATOM 740 O O . LYS A 1 94 ? 3.502 -13.008 -12.992 1 96.69 94 LYS A O 1
ATOM 745 N N . ILE A 1 95 ? 1.391 -13.719 -12.781 1 98.44 95 ILE A N 1
ATOM 746 C CA . ILE A 1 95 ? 1.153 -12.859 -11.617 1 98.44 95 ILE A CA 1
ATOM 747 C C . ILE A 1 95 ? 0.576 -13.695 -10.477 1 98.44 95 ILE A C 1
ATOM 749 O O . ILE A 1 95 ? -0.389 -14.438 -10.664 1 98.44 95 ILE A O 1
ATOM 753 N N . ILE A 1 96 ? 1.169 -13.586 -9.391 1 98.75 96 ILE A N 1
ATOM 754 C CA . ILE A 1 96 ? 0.661 -14.18 -8.164 1 98.75 96 ILE A CA 1
ATOM 755 C C . ILE A 1 96 ? 0.403 -13.086 -7.129 1 98.75 96 ILE A C 1
ATOM 757 O O . ILE A 1 96 ? 1.238 -12.203 -6.93 1 98.75 96 ILE A O 1
ATOM 761 N N . VAL A 1 97 ? -0.734 -13.078 -6.539 1 98.75 97 VAL A N 1
ATOM 762 C CA . VAL A 1 97 ? -1.005 -12.273 -5.348 1 98.75 97 VAL A CA 1
ATOM 763 C C . VAL A 1 97 ? -1.211 -13.188 -4.145 1 98.75 97 VAL A C 1
ATOM 765 O O . VAL A 1 97 ? -2.143 -14 -4.121 1 98.75 97 VAL A O 1
ATOM 768 N N . GLY A 1 98 ? -0.348 -13.078 -3.205 1 98.12 98 GLY A N 1
ATOM 769 C CA . GLY A 1 98 ? -0.41 -13.969 -2.059 1 98.12 98 GLY A CA 1
ATOM 770 C C . GLY A 1 98 ? -0.346 -13.242 -0.73 1 98.12 98 GLY A C 1
ATOM 771 O O . GLY A 1 98 ? 0.354 -12.234 -0.602 1 98.12 98 GLY A O 1
ATOM 772 N N . CYS A 1 99 ? -1.009 -13.75 0.26 1 97.25 99 CYS A N 1
ATOM 773 C CA . CYS A 1 99 ? -0.98 -13.203 1.612 1 97.25 99 CYS A CA 1
ATOM 774 C C . CYS A 1 99 ? 0.103 -13.875 2.449 1 97.25 99 CYS A C 1
ATOM 776 O O . CYS A 1 99 ? 0.376 -15.062 2.281 1 97.25 99 CYS A O 1
ATOM 778 N N . CYS A 1 100 ? 0.688 -13.102 3.365 1 96.31 100 CYS A N 1
ATOM 779 C CA . CYS A 1 100 ? 1.675 -13.664 4.281 1 96.31 100 CYS A CA 1
ATOM 780 C C . CYS A 1 100 ? 1.771 -12.836 5.555 1 96.31 100 CYS A C 1
ATOM 782 O O . CYS A 1 100 ? 1.199 -11.742 5.637 1 96.31 100 CYS A O 1
ATOM 784 N N . ARG A 1 101 ? 2.469 -13.391 6.531 1 92.44 101 ARG A N 1
ATOM 785 C CA . ARG A 1 101 ? 2.785 -12.633 7.742 1 92.44 101 ARG A CA 1
ATOM 786 C C . ARG A 1 101 ? 3.934 -11.664 7.496 1 92.44 101 ARG A C 1
ATOM 788 O O . ARG A 1 101 ? 4.438 -11.555 6.375 1 92.44 101 ARG A O 1
ATOM 795 N N . THR A 1 102 ? 4.242 -10.953 8.555 1 85.5 102 THR A N 1
ATOM 796 C CA . THR A 1 102 ? 5.176 -9.852 8.391 1 85.5 102 THR A CA 1
ATOM 797 C C . THR A 1 102 ? 6.617 -10.352 8.367 1 85.5 102 THR A C 1
ATOM 799 O O . THR A 1 102 ? 7.496 -9.719 7.781 1 85.5 102 THR A O 1
ATOM 802 N N . LYS A 1 103 ? 6.801 -11.312 9.258 1 78.12 103 LYS A N 1
ATOM 803 C CA . LYS A 1 103 ? 8.156 -11.859 9.297 1 78.12 103 LYS A CA 1
ATOM 804 C C . LYS A 1 103 ? 8.133 -13.383 9.406 1 78.12 103 LYS A C 1
ATOM 806 O O . LYS A 1 103 ? 7.176 -13.953 9.93 1 78.12 103 LYS A O 1
ATOM 811 N N . HIS A 1 104 ? 9.031 -14 8.844 1 82.38 104 HIS A N 1
ATOM 812 C CA . HIS A 1 104 ? 9.25 -15.438 8.961 1 82.38 104 HIS A CA 1
ATOM 813 C C . HIS A 1 104 ? 8.07 -16.234 8.414 1 82.38 104 HIS A C 1
ATOM 815 O O . HIS A 1 104 ? 7.293 -15.711 7.605 1 82.38 104 HIS A O 1
ATOM 821 N N . GLY A 1 105 ? 8.094 -17.5 8.617 1 91.25 105 GLY A N 1
ATOM 822 C CA . GLY A 1 105 ? 6.988 -18.375 8.219 1 91.25 105 GLY A CA 1
ATOM 823 C C . GLY A 1 105 ? 6.586 -18.188 6.766 1 91.25 105 GLY A C 1
ATOM 824 O O . GLY A 1 105 ? 7.387 -18.438 5.859 1 91.25 105 GLY A O 1
ATOM 825 N N . THR A 1 106 ? 5.422 -17.719 6.594 1 94.38 106 THR A N 1
ATOM 826 C CA . THR A 1 106 ? 4.848 -17.625 5.254 1 94.38 106 THR A CA 1
ATOM 827 C C . THR A 1 106 ? 5.594 -16.578 4.418 1 94.38 106 THR A C 1
ATOM 829 O O . THR A 1 106 ? 5.742 -16.75 3.207 1 94.38 106 THR A O 1
ATOM 832 N N . PHE A 1 107 ? 6.129 -15.555 5.047 1 95.94 107 PHE A N 1
ATOM 833 C CA . PHE A 1 107 ? 6.914 -14.555 4.336 1 95.94 107 PHE A CA 1
ATOM 834 C C . PHE A 1 107 ? 8.195 -15.164 3.785 1 95.94 107 PHE A C 1
ATOM 836 O O . PHE A 1 107 ? 8.516 -14.992 2.607 1 95.94 107 PHE A O 1
ATOM 843 N N . ALA A 1 108 ? 8.867 -15.875 4.598 1 95.31 108 ALA A N 1
ATOM 844 C CA . ALA A 1 108 ? 10.102 -16.531 4.18 1 95.31 108 ALA A CA 1
ATOM 845 C C . ALA A 1 108 ? 9.836 -17.531 3.062 1 95.31 108 ALA A C 1
ATOM 847 O O . ALA A 1 108 ? 10.633 -17.672 2.135 1 95.31 108 ALA A O 1
ATOM 848 N N . TYR A 1 109 ? 8.781 -18.219 3.207 1 96.44 109 TYR A N 1
ATOM 849 C CA . TYR A 1 109 ? 8.406 -19.172 2.172 1 96.44 109 TYR A CA 1
ATOM 850 C C . TYR A 1 109 ? 8.211 -18.469 0.831 1 96.44 109 TYR A C 1
ATOM 852 O O . TYR A 1 109 ? 8.703 -18.938 -0.198 1 96.44 109 TYR A O 1
ATOM 860 N N . LEU A 1 110 ? 7.512 -17.344 0.801 1 97.31 110 LEU A N 1
ATOM 861 C CA . LEU A 1 110 ? 7.246 -16.625 -0.438 1 97.31 110 LEU A CA 1
ATOM 862 C C . LEU A 1 110 ? 8.539 -16.109 -1.054 1 97.31 110 LEU A C 1
ATOM 864 O O . LEU A 1 110 ? 8.688 -16.109 -2.277 1 97.31 110 LEU A O 1
ATOM 868 N N . LYS A 1 111 ? 9.406 -15.719 -0.183 1 96.38 111 LYS A N 1
ATOM 869 C CA . LYS A 1 111 ? 10.703 -15.281 -0.681 1 96.38 111 LYS A CA 1
ATOM 870 C C . LYS A 1 111 ? 11.422 -16.406 -1.415 1 96.38 111 LYS A C 1
ATOM 872 O O . LYS A 1 111 ? 11.898 -16.219 -2.537 1 96.38 111 LYS A O 1
ATOM 877 N N . LYS A 1 112 ? 11.469 -17.516 -0.774 1 96.25 112 LYS A N 1
ATOM 878 C CA . LYS A 1 112 ? 12.102 -18.688 -1.38 1 96.25 112 LYS A CA 1
ATOM 879 C C . LYS A 1 112 ? 11.391 -19.094 -2.666 1 96.25 112 LYS A C 1
ATOM 881 O O . LYS A 1 112 ? 12.039 -19.422 -3.662 1 96.25 112 LYS A O 1
ATOM 886 N N . PHE A 1 113 ? 10.109 -19.094 -2.59 1 97.44 113 PHE A N 1
ATOM 887 C CA . PHE A 1 113 ? 9.305 -19.438 -3.758 1 97.44 113 PHE A CA 1
ATOM 888 C C . PHE A 1 113 ? 9.633 -18.516 -4.93 1 97.44 113 PHE A C 1
ATOM 890 O O . PHE A 1 113 ? 9.844 -18.984 -6.051 1 97.44 113 PHE A O 1
ATOM 897 N N . ALA A 1 114 ? 9.656 -17.234 -4.66 1 97.5 114 ALA A N 1
ATOM 898 C CA . ALA A 1 114 ? 9.938 -16.234 -5.688 1 97.5 114 ALA A CA 1
ATOM 899 C C . ALA A 1 114 ? 11.312 -16.469 -6.312 1 97.5 114 ALA A C 1
ATOM 901 O O . ALA A 1 114 ? 11.469 -16.391 -7.535 1 97.5 114 ALA A O 1
ATOM 902 N N . MET A 1 115 ? 12.234 -16.734 -5.477 1 96.38 115 MET A N 1
ATOM 903 C CA . MET A 1 115 ? 13.594 -16.984 -5.957 1 96.38 115 MET A CA 1
ATOM 904 C C . MET A 1 115 ? 13.641 -18.234 -6.824 1 96.38 115 MET A C 1
ATOM 906 O O . MET A 1 115 ? 14.203 -18.219 -7.918 1 96.38 115 MET A O 1
ATOM 910 N N . THR A 1 116 ? 13.047 -19.281 -6.34 1 96.94 116 THR A N 1
ATOM 911 C CA . THR A 1 116 ? 13.094 -20.578 -6.992 1 96.94 116 THR A CA 1
ATOM 912 C C . THR A 1 116 ? 12.406 -20.531 -8.352 1 96.94 116 THR A C 1
ATOM 914 O O . THR A 1 116 ? 12.875 -21.125 -9.32 1 96.94 116 THR A O 1
ATOM 917 N N . HIS A 1 117 ? 11.312 -19.828 -8.438 1 97.19 117 HIS A N 1
ATOM 918 C CA . HIS A 1 117 ? 10.5 -19.859 -9.641 1 97.19 117 HIS A CA 1
ATOM 919 C C . HIS A 1 117 ? 10.641 -18.547 -10.43 1 97.19 117 HIS A C 1
ATOM 921 O O . HIS A 1 117 ? 9.859 -18.297 -11.352 1 97.19 117 HIS A O 1
ATOM 927 N N . GLN A 1 118 ? 11.594 -17.656 -10 1 95.94 118 GLN A N 1
ATOM 928 C CA . GLN A 1 118 ? 12.039 -16.469 -10.727 1 95.94 118 GLN A CA 1
ATOM 929 C C . GLN A 1 118 ? 10.93 -15.43 -10.812 1 95.94 118 GLN A C 1
ATOM 931 O O . GLN A 1 118 ? 10.68 -14.867 -11.883 1 95.94 118 GLN A O 1
ATOM 936 N N . TYR A 1 119 ? 10.242 -15.258 -9.781 1 97.5 119 TYR A N 1
ATOM 937 C CA . TYR A 1 119 ? 9.312 -14.148 -9.641 1 97.5 119 TYR A CA 1
ATOM 938 C C . TYR A 1 119 ? 10 -12.938 -9.023 1 97.5 119 TYR A C 1
ATOM 940 O O . TYR A 1 119 ? 10.836 -13.078 -8.125 1 97.5 119 TYR A O 1
ATOM 948 N N . THR A 1 120 ? 9.672 -11.789 -9.562 1 96.31 120 THR A N 1
ATOM 949 C CA . THR A 1 120 ? 9.914 -10.578 -8.789 1 96.31 120 THR A CA 1
ATOM 950 C C . THR A 1 120 ? 8.898 -10.438 -7.66 1 96.31 120 THR A C 1
ATOM 952 O O . THR A 1 120 ? 7.691 -10.398 -7.91 1 96.31 120 THR A O 1
ATOM 955 N N . MET A 1 121 ? 9.422 -10.367 -6.445 1 97.31 121 MET A N 1
ATOM 956 C CA . MET A 1 121 ? 8.516 -10.266 -5.305 1 97.31 121 MET A CA 1
ATOM 957 C C . MET A 1 121 ? 8.453 -8.828 -4.793 1 97.31 121 MET A C 1
ATOM 959 O O . MET A 1 121 ? 9.461 -8.266 -4.367 1 97.31 121 MET A O 1
ATOM 963 N N . VAL A 1 122 ? 7.281 -8.32 -4.812 1 96.56 122 VAL A N 1
ATOM 964 C CA . VAL A 1 122 ? 7.008 -7.004 -4.25 1 96.56 122 VAL A CA 1
ATOM 965 C C . VAL A 1 122 ? 6.086 -7.137 -3.041 1 96.56 122 VAL A C 1
ATOM 967 O O . VAL A 1 122 ? 5.082 -7.855 -3.094 1 96.56 122 VAL A O 1
ATOM 970 N N . VAL A 1 123 ? 6.461 -6.426 -1.972 1 96.31 123 VAL A N 1
ATOM 971 C CA . VAL A 1 123 ? 5.699 -6.523 -0.729 1 96.31 123 VAL A CA 1
ATOM 972 C C . VAL A 1 123 ? 4.859 -5.262 -0.537 1 96.31 123 VAL A C 1
ATOM 974 O O . VAL A 1 123 ? 5.34 -4.148 -0.767 1 96.31 123 VAL A O 1
ATOM 977 N N . THR A 1 124 ? 3.637 -5.516 -0.206 1 95.56 124 THR A N 1
ATOM 978 C CA . THR A 1 124 ? 2.744 -4.426 0.171 1 95.56 124 THR A CA 1
ATOM 979 C C . THR A 1 124 ? 1.891 -4.816 1.374 1 95.56 124 THR A C 1
ATOM 981 O O . THR A 1 124 ? 1.962 -5.953 1.85 1 95.56 124 THR A O 1
ATOM 984 N N . HIS A 1 125 ? 1.147 -3.797 1.854 1 95.56 125 HIS A N 1
ATOM 985 C CA . HIS A 1 125 ? 0.341 -3.961 3.059 1 95.56 125 HIS A CA 1
ATOM 986 C C . HIS A 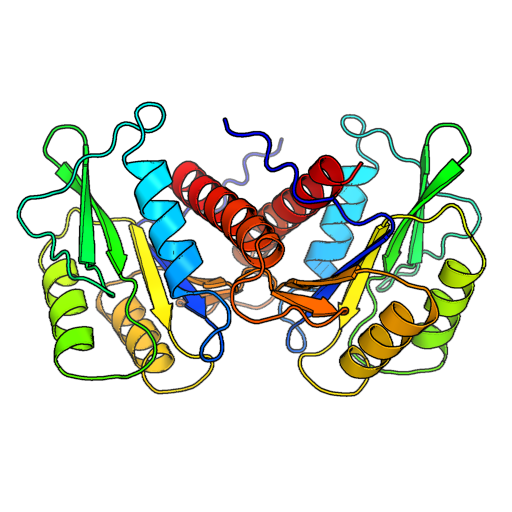1 125 ? -1.052 -3.369 2.873 1 95.56 125 HIS A C 1
ATOM 988 O O . HIS A 1 125 ? -1.21 -2.332 2.223 1 95.56 125 HIS A O 1
ATOM 994 N N . PRO A 1 126 ? -1.995 -4.051 3.488 1 95.38 126 PRO A N 1
ATOM 995 C CA . PRO A 1 126 ? -3.324 -3.434 3.439 1 95.38 126 PRO A CA 1
ATOM 996 C C . PRO A 1 126 ? -3.357 -2.053 4.086 1 95.38 126 PRO A C 1
ATOM 998 O O . PRO A 1 126 ? -2.527 -1.75 4.949 1 95.38 126 PRO A O 1
ATOM 1001 N N . TYR A 1 127 ? -4.312 -1.222 3.594 1 95.44 127 TYR A N 1
ATOM 1002 C CA . TYR A 1 127 ? -4.57 0.036 4.285 1 95.44 127 TYR A CA 1
ATOM 1003 C C . TYR A 1 127 ? -5.293 -0.205 5.605 1 95.44 127 TYR A C 1
ATOM 1005 O O . TYR A 1 127 ? -6.406 -0.73 5.625 1 95.44 127 TYR A O 1
ATOM 1013 N N . PHE A 1 128 ? -4.672 0.141 6.66 1 93.19 128 PHE A N 1
ATOM 1014 C CA . PHE A 1 128 ? -5.227 -0.159 7.973 1 93.19 128 PHE A CA 1
ATOM 1015 C C . PHE A 1 128 ? -5.523 1.123 8.742 1 93.19 128 PHE A C 1
ATOM 1017 O O . PHE A 1 128 ? -4.629 1.939 8.969 1 93.19 128 PHE A O 1
ATOM 1024 N N . GLN A 1 129 ? -6.73 1.26 9.109 1 93.12 129 GLN A N 1
ATOM 1025 C CA . GLN A 1 129 ? -7.074 2.414 9.93 1 93.12 129 GLN A CA 1
ATOM 1026 C C . GLN A 1 129 ? -6.625 2.211 11.375 1 93.12 129 GLN A C 1
ATOM 1028 O O . GLN A 1 129 ? -7.188 1.379 12.094 1 93.12 129 GLN A O 1
ATOM 1033 N N . GLU A 1 130 ? -5.738 3.004 11.781 1 91.94 130 GLU A N 1
ATOM 1034 C CA . GLU A 1 130 ? -5.176 2.912 13.125 1 91.94 130 GLU A CA 1
ATOM 1035 C C . GLU A 1 130 ? -5.996 3.725 14.125 1 91.94 130 GLU A C 1
ATOM 1037 O O . GLU A 1 130 ? -6.191 3.301 15.266 1 91.94 130 GLU A O 1
ATOM 1042 N N . MET A 1 131 ? -6.43 4.93 13.648 1 91.69 131 MET A N 1
ATOM 1043 C CA . MET A 1 131 ? -7.219 5.809 14.508 1 91.69 131 MET A CA 1
ATOM 1044 C C . MET A 1 131 ? -8.352 6.465 13.719 1 91.69 131 MET A C 1
ATOM 1046 O O . MET A 1 131 ? -8.148 6.91 12.594 1 91.69 131 MET A O 1
ATOM 1050 N N . PRO A 1 132 ? -9.5 6.68 14.312 1 91.12 132 PRO A N 1
ATOM 1051 C CA . PRO A 1 132 ? -9.914 5.965 15.523 1 91.12 132 PRO A CA 1
ATOM 1052 C C . PRO A 1 132 ? -9.984 4.453 15.32 1 91.12 132 PRO A C 1
ATOM 1054 O O . PRO A 1 132 ? -10.125 3.982 14.188 1 91.12 132 PRO A O 1
ATOM 1057 N N . VAL A 1 133 ? -9.859 3.748 16.344 1 86.31 133 VAL A N 1
ATOM 1058 C CA . VAL A 1 133 ? -9.945 2.293 16.297 1 86.31 133 VAL A CA 1
ATOM 1059 C C . VAL A 1 133 ? -11.359 1.874 15.891 1 86.31 133 VAL A C 1
ATOM 1061 O O . VAL A 1 133 ? -12.344 2.4 16.406 1 86.31 133 VAL A O 1
ATOM 1064 N N . LEU A 1 134 ? -11.391 1.002 14.969 1 82.75 134 LEU A N 1
ATOM 1065 C CA . LEU A 1 134 ? -12.688 0.555 14.461 1 82.75 134 LEU A CA 1
ATOM 1066 C C . LEU A 1 134 ? -13.125 -0.73 15.156 1 82.75 134 LEU A C 1
ATOM 1068 O O . LEU A 1 134 ? -12.297 -1.603 15.438 1 82.75 134 LEU A O 1
ATOM 1072 N N . PRO A 1 135 ? -14.383 -0.759 15.352 1 77.88 135 PRO A N 1
ATOM 1073 C CA . PRO A 1 135 ? -14.891 -2.055 15.812 1 77.88 135 PRO A CA 1
ATOM 1074 C C . PRO A 1 135 ? -14.734 -3.154 14.766 1 77.88 135 PRO A C 1
ATOM 1076 O O . PRO A 1 135 ? -14.672 -2.867 13.57 1 77.88 135 PRO A O 1
ATOM 1079 N N . LYS A 1 136 ? -14.609 -4.352 15.32 1 69.94 136 LYS A N 1
ATOM 1080 C CA . LYS A 1 136 ? -14.516 -5.488 14.406 1 69.94 136 LYS A CA 1
ATOM 1081 C C . LYS A 1 136 ? -15.688 -5.5 13.43 1 69.94 136 LYS A C 1
ATOM 1083 O O . LYS A 1 136 ? -16.844 -5.281 13.82 1 69.94 136 LYS A O 1
ATOM 1088 N N . GLY A 1 137 ? -15.43 -5.672 12.156 1 67.25 137 GLY A N 1
ATOM 1089 C CA . GLY A 1 137 ? -16.469 -5.762 11.156 1 67.25 137 GLY A CA 1
ATOM 1090 C C . GLY A 1 137 ? -16.969 -4.406 10.688 1 67.25 137 GLY A C 1
ATOM 1091 O O . GLY A 1 137 ? -17.984 -4.316 9.992 1 67.25 137 GLY A O 1
ATOM 1092 N N . SER A 1 138 ? -16.359 -3.396 11.109 1 76.19 138 SER A N 1
ATOM 1093 C CA . SER A 1 138 ? -16.781 -2.051 10.75 1 76.19 138 SER A CA 1
ATOM 1094 C C . SER A 1 138 ? -16.812 -1.871 9.234 1 76.19 138 SER A C 1
ATOM 1096 O O . SER A 1 138 ? -15.906 -2.332 8.531 1 76.19 138 SER A O 1
ATOM 1098 N N . PRO A 1 139 ? -17.875 -1.271 8.75 1 73.25 139 PRO A N 1
ATOM 1099 C CA . PRO A 1 139 ? -17.969 -0.992 7.312 1 73.25 139 PRO A CA 1
ATOM 1100 C C . PRO A 1 139 ? -16.797 -0.152 6.801 1 73.25 139 PRO A C 1
ATOM 1102 O O . PRO A 1 139 ? -16.406 -0.276 5.637 1 73.25 139 PRO A O 1
ATOM 1105 N N . ILE A 1 140 ? -16.219 0.675 7.676 1 72.88 140 ILE A N 1
ATOM 1106 C CA . ILE A 1 140 ? -15.117 1.534 7.27 1 72.88 140 ILE A CA 1
ATOM 1107 C C . ILE A 1 140 ? -13.898 0.679 6.918 1 72.88 140 ILE A C 1
ATOM 1109 O O . ILE A 1 140 ? -13.133 1.021 6.016 1 72.88 140 ILE A O 1
ATOM 1113 N N . ALA A 1 141 ? -13.734 -0.396 7.648 1 77.94 141 ALA A N 1
ATOM 1114 C CA . ALA A 1 141 ? -12.664 -1.322 7.301 1 77.94 141 ALA A CA 1
ATOM 1115 C C . ALA A 1 141 ? -12.836 -1.861 5.883 1 77.94 141 ALA A C 1
ATOM 1117 O O . ALA A 1 141 ? -11.867 -1.996 5.137 1 77.94 141 ALA A O 1
ATOM 1118 N N . ASN A 1 142 ? -14.055 -2.002 5.586 1 82.44 142 ASN A N 1
ATOM 1119 C CA . ASN A 1 142 ? -14.375 -2.48 4.242 1 82.44 142 ASN A CA 1
ATOM 1120 C C . ASN A 1 142 ? -14.031 -1.438 3.182 1 82.44 142 ASN A C 1
ATOM 1122 O O . ASN A 1 142 ? -13.609 -1.785 2.078 1 82.44 142 ASN A O 1
ATOM 1126 N N . TYR A 1 143 ? -14.18 -0.288 3.586 1 89.38 143 TYR A N 1
ATOM 1127 C CA . TYR A 1 143 ? -13.852 0.819 2.697 1 89.38 143 TYR A CA 1
ATOM 1128 C C . TYR A 1 143 ? -12.367 0.806 2.344 1 89.38 143 TYR A C 1
ATOM 1130 O O . TYR A 1 143 ? -12 0.808 1.165 1 89.38 143 TYR A O 1
ATOM 1138 N N . TRP A 1 144 ? -11.484 0.714 3.262 1 92.75 144 TRP A N 1
ATOM 1139 C CA . TRP A 1 144 ? -10.039 0.726 3.049 1 92.75 144 TRP A CA 1
ATOM 1140 C C . TRP A 1 144 ? -9.594 -0.523 2.301 1 92.75 144 TRP A C 1
ATOM 1142 O O . TRP A 1 144 ? -8.727 -0.45 1.423 1 92.75 144 TRP A O 1
ATOM 1152 N N . ASN A 1 145 ? -10.258 -1.608 2.578 1 92.44 145 ASN A N 1
ATOM 1153 C CA . ASN A 1 145 ? -9.93 -2.852 1.889 1 92.44 145 ASN A CA 1
ATOM 1154 C C . ASN A 1 145 ? -10.281 -2.781 0.406 1 92.44 145 ASN A C 1
ATOM 1156 O O . ASN A 1 145 ? -9.562 -3.328 -0.433 1 92.44 145 ASN A O 1
ATOM 1160 N N . THR A 1 146 ? -11.336 -2.119 0.137 1 93.81 146 THR A N 1
ATOM 1161 C CA . THR A 1 146 ? -11.766 -1.983 -1.25 1 93.81 146 THR A CA 1
ATOM 1162 C C . THR A 1 146 ? -10.805 -1.085 -2.027 1 93.81 146 THR A C 1
ATOM 1164 O O . THR A 1 146 ? -10.445 -1.391 -3.166 1 93.81 146 THR A O 1
ATOM 1167 N N . ILE A 1 147 ? -10.391 -0.04 -1.449 1 95.31 147 ILE A N 1
ATOM 1168 C CA . ILE A 1 147 ? -9.422 0.836 -2.098 1 95.31 147 ILE A CA 1
ATOM 1169 C C . ILE A 1 147 ? -8.125 0.071 -2.354 1 95.31 147 ILE A C 1
ATOM 1171 O O . ILE A 1 147 ? -7.57 0.127 -3.455 1 95.31 147 ILE A O 1
ATOM 1175 N N . PHE A 1 148 ? -7.738 -0.631 -1.363 1 97.56 148 PHE A N 1
ATOM 1176 C CA . PHE A 1 148 ? -6.512 -1.41 -1.485 1 97.56 148 PHE A CA 1
ATOM 1177 C C . PHE A 1 148 ? -6.637 -2.445 -2.596 1 97.56 148 PHE A C 1
ATOM 1179 O O . PHE A 1 148 ? -5.723 -2.609 -3.406 1 97.56 148 PHE A O 1
ATOM 1186 N N . ALA A 1 149 ? -7.738 -3.105 -2.645 1 97.81 149 ALA A N 1
ATOM 1187 C CA . ALA A 1 149 ? -7.973 -4.094 -3.693 1 97.81 149 ALA A CA 1
ATOM 1188 C C . ALA A 1 149 ? -7.922 -3.453 -5.074 1 97.81 149 ALA A C 1
ATOM 1190 O O . ALA A 1 149 ? -7.379 -4.039 -6.02 1 97.81 149 ALA A O 1
ATOM 1191 N N . ASN A 1 150 ? -8.445 -2.307 -5.168 1 97.69 150 ASN A N 1
ATOM 1192 C CA . ASN A 1 150 ? -8.391 -1.592 -6.441 1 97.69 150 ASN A CA 1
ATOM 1193 C C . ASN A 1 150 ? -6.957 -1.235 -6.82 1 97.69 150 ASN A C 1
ATOM 1195 O O . ASN A 1 150 ? -6.594 -1.271 -8 1 97.69 150 ASN A O 1
ATOM 1199 N N . HIS A 1 151 ? -6.195 -0.875 -5.898 1 98.31 151 HIS A N 1
ATOM 1200 C CA . HIS A 1 151 ? -4.797 -0.556 -6.176 1 98.31 151 HIS A CA 1
ATOM 1201 C C . HIS A 1 151 ? -4.012 -1.806 -6.559 1 98.31 151 HIS A C 1
ATOM 1203 O O . HIS A 1 151 ? -3.115 -1.746 -7.402 1 98.31 151 HIS A O 1
ATOM 1209 N N . LEU A 1 152 ? -4.352 -2.93 -5.914 1 98.25 152 LEU A N 1
ATOM 1210 C CA . LEU A 1 152 ? -3.764 -4.191 -6.355 1 98.25 152 LEU A CA 1
ATOM 1211 C C . LEU A 1 152 ? -4.121 -4.477 -7.809 1 98.25 152 LEU A C 1
ATOM 1213 O O . LEU A 1 152 ? -3.266 -4.898 -8.594 1 98.25 152 LEU A O 1
ATOM 1217 N N . LEU A 1 153 ? -5.359 -4.273 -8.094 1 98.31 153 LEU A N 1
ATOM 1218 C CA . LEU A 1 153 ? -5.812 -4.461 -9.469 1 98.31 153 LEU A CA 1
ATOM 1219 C C . LEU A 1 153 ? -5.027 -3.574 -10.43 1 98.31 153 LEU A C 1
ATOM 1221 O O . LEU A 1 153 ? -4.641 -4.02 -11.516 1 98.31 153 LEU A O 1
ATOM 1225 N N . ASP A 1 154 ? -4.824 -2.365 -10.031 1 97.56 154 ASP A N 1
ATOM 1226 C CA . ASP A 1 154 ? -4.031 -1.442 -10.844 1 97.56 154 ASP A CA 1
ATOM 1227 C C . ASP A 1 154 ? -2.625 -1.986 -11.078 1 97.56 154 ASP A C 1
ATOM 1229 O O . ASP A 1 154 ? -2.109 -1.925 -12.195 1 97.56 154 ASP A O 1
ATOM 1233 N N . MET A 1 155 ? -1.979 -2.521 -10.055 1 96.44 155 MET A N 1
ATOM 1234 C CA . MET A 1 155 ? -0.647 -3.104 -10.188 1 96.44 155 MET A CA 1
ATOM 1235 C C . MET A 1 155 ? -0.653 -4.254 -11.188 1 96.44 155 MET A C 1
ATOM 1237 O O . MET A 1 155 ? 0.285 -4.406 -11.977 1 96.44 155 MET A O 1
ATOM 1241 N N . ILE A 1 156 ? -1.711 -5.035 -11.117 1 96.88 156 ILE A N 1
ATOM 1242 C CA . ILE A 1 156 ? -1.856 -6.16 -12.031 1 96.88 156 ILE A CA 1
ATOM 1243 C C . ILE A 1 156 ? -1.979 -5.645 -13.461 1 96.88 156 ILE A C 1
ATOM 1245 O O . ILE A 1 156 ? -1.308 -6.141 -14.367 1 96.88 156 ILE A O 1
ATOM 1249 N N . HIS A 1 157 ? -2.764 -4.605 -13.656 1 95.75 157 HIS A N 1
ATOM 1250 C CA . HIS A 1 157 ? -2.961 -4.02 -14.984 1 95.75 157 HIS A CA 1
ATOM 1251 C C . HIS A 1 157 ? -1.653 -3.475 -15.547 1 95.75 157 HIS A C 1
ATOM 1253 O O . HIS A 1 157 ? -1.382 -3.609 -16.734 1 95.75 157 HIS A O 1
ATOM 1259 N N . LEU A 1 158 ? -0.907 -2.873 -14.68 1 92.5 158 LEU A N 1
ATOM 1260 C CA . LEU A 1 158 ? 0.365 -2.297 -15.102 1 92.5 158 LEU A CA 1
ATOM 1261 C C . LEU A 1 158 ? 1.331 -3.385 -15.555 1 92.5 158 LEU A C 1
ATOM 1263 O O . LEU A 1 158 ? 2.248 -3.121 -16.344 1 92.5 158 LEU A O 1
ATOM 1267 N N . HIS A 1 159 ? 1.081 -4.602 -15.047 1 90.56 159 HIS A N 1
ATOM 1268 C CA . HIS A 1 159 ? 2.002 -5.688 -15.352 1 90.56 159 HIS A CA 1
ATOM 1269 C C . HIS A 1 159 ? 1.533 -6.484 -16.562 1 90.56 159 HIS A C 1
ATOM 1271 O O . HIS A 1 159 ? 2.336 -7.152 -17.219 1 90.56 159 HIS A O 1
ATOM 1277 N N . LEU A 1 160 ? 0.282 -6.559 -16.797 1 88.44 160 LEU A N 1
ATOM 1278 C CA . LEU A 1 160 ? -0.259 -7.285 -17.938 1 88.44 160 LEU A CA 1
ATOM 1279 C C . LEU A 1 160 ? -0.084 -6.484 -19.219 1 88.44 160 LEU A C 1
ATOM 1281 O O . LEU A 1 160 ? -0.136 -5.254 -19.203 1 88.44 160 LEU A O 1
ATOM 1285 N N . MET B 1 1 ? -22.938 0.34 -8.375 1 24.55 1 MET B N 1
ATOM 1286 C CA . MET B 1 1 ? -21.875 0.729 -7.457 1 24.55 1 MET B CA 1
ATOM 1287 C C . MET B 1 1 ? -22.453 1.206 -6.129 1 24.55 1 MET B C 1
ATOM 1289 O O . MET B 1 1 ? -23.219 2.176 -6.09 1 24.55 1 MET B O 1
ATOM 1293 N N . GLU B 1 2 ? -22.906 0.384 -5.328 1 30.97 2 GLU B N 1
ATOM 1294 C CA . GLU B 1 2 ? -23.562 0.788 -4.086 1 30.97 2 GLU B CA 1
ATOM 1295 C C . GLU B 1 2 ? -22.766 1.896 -3.389 1 30.97 2 GLU B C 1
ATOM 1297 O O . GLU B 1 2 ? -21.547 1.853 -3.328 1 30.97 2 GLU B O 1
ATOM 1302 N N . LYS B 1 3 ? -23.391 3.01 -3.264 1 35.03 3 LYS B N 1
ATOM 1303 C CA . LYS B 1 3 ? -22.891 4.191 -2.572 1 35.03 3 LYS B CA 1
ATOM 1304 C C . LYS B 1 3 ? -22.172 3.811 -1.279 1 35.03 3 LYS B C 1
ATOM 1306 O O . LYS B 1 3 ? -22.781 3.219 -0.382 1 35.03 3 LYS B O 1
ATOM 1311 N N . LEU B 1 4 ? -21.109 3.234 -1.219 1 39.66 4 LEU B N 1
ATOM 1312 C CA . LEU B 1 4 ? -20.375 3.203 0.04 1 39.66 4 LEU B CA 1
ATOM 1313 C C . LEU B 1 4 ? -20.75 4.395 0.917 1 39.66 4 LEU B C 1
ATOM 1315 O O . LEU B 1 4 ? -20.219 5.496 0.73 1 39.66 4 LEU B O 1
ATOM 1319 N N . GLU B 1 5 ? -21.906 4.594 1.145 1 40.81 5 GLU B N 1
ATOM 1320 C CA . GLU B 1 5 ? -22.344 5.668 2.031 1 40.81 5 GLU B CA 1
ATOM 1321 C C . GLU B 1 5 ? -21.375 5.867 3.184 1 40.81 5 GLU B C 1
ATOM 1323 O O . GLU B 1 5 ? -21.719 6.465 4.203 1 40.81 5 GLU B O 1
ATOM 1328 N N . ASN B 1 6 ? -20.344 4.824 3.357 1 49.72 6 ASN B N 1
ATOM 1329 C CA . ASN B 1 6 ? -19.5 4.887 4.547 1 49.72 6 ASN B CA 1
ATOM 1330 C C . ASN B 1 6 ? -18.75 6.211 4.633 1 49.72 6 ASN B C 1
ATOM 1332 O O . ASN B 1 6 ? -18.172 6.668 3.646 1 49.72 6 ASN B O 1
ATOM 1336 N N . LYS B 1 7 ? -19.062 6.887 5.559 1 59 7 LYS B N 1
ATOM 1337 C CA . LYS B 1 7 ? -18.719 8.273 5.855 1 59 7 LYS B CA 1
ATOM 1338 C C . LYS B 1 7 ? -17.219 8.516 5.727 1 59 7 LYS B C 1
ATOM 1340 O O . LYS B 1 7 ? -16.422 7.965 6.496 1 59 7 LYS B O 1
ATOM 1345 N N . LYS B 1 8 ? -16.812 8.914 4.574 1 71.31 8 LYS B N 1
ATOM 1346 C CA . LYS B 1 8 ? -15.477 9.477 4.379 1 71.31 8 LYS B CA 1
ATOM 1347 C C . LYS B 1 8 ? -15.078 10.359 5.559 1 71.31 8 LYS B C 1
ATOM 1349 O O . LYS B 1 8 ? -15.883 11.148 6.055 1 71.31 8 LYS B O 1
ATOM 1354 N N . PRO B 1 9 ? -13.891 10.055 6.047 1 82.5 9 PRO B N 1
ATOM 1355 C CA . PRO B 1 9 ? -13.461 10.883 7.172 1 82.5 9 PRO B CA 1
ATOM 1356 C C . PRO B 1 9 ? -13.344 12.359 6.805 1 82.5 9 PRO B C 1
ATOM 1358 O O . PRO B 1 9 ? -13.062 12.695 5.648 1 82.5 9 PRO B O 1
ATOM 1361 N N . GLU B 1 10 ? -13.602 13.258 7.742 1 88.06 10 GLU B N 1
ATOM 1362 C CA . GLU B 1 10 ? -13.477 14.695 7.527 1 88.06 10 GLU B CA 1
ATOM 1363 C C . GLU B 1 10 ? -12.008 15.102 7.371 1 88.06 10 GLU B C 1
ATOM 1365 O O . GLU B 1 10 ? -11.672 15.891 6.484 1 88.06 10 GLU B O 1
ATOM 1370 N N . LYS B 1 11 ? -11.164 14.586 8.281 1 96.56 11 LYS B N 1
ATOM 1371 C CA . LYS B 1 11 ? -9.719 14.789 8.25 1 96.56 11 LYS B CA 1
ATOM 1372 C C . LYS B 1 11 ? -8.984 13.453 8.133 1 96.56 11 LYS B C 1
ATOM 1374 O O . LYS B 1 11 ? -9.312 12.492 8.828 1 96.56 11 LYS B O 1
ATOM 1379 N N . LEU B 1 12 ? -8.031 13.43 7.227 1 97.75 12 LEU B N 1
ATOM 1380 C CA . LEU B 1 12 ? -7.34 12.18 6.922 1 97.75 12 LEU B CA 1
ATOM 1381 C C . LEU B 1 12 ? -5.832 12.336 7.086 1 97.75 12 LEU B C 1
ATOM 1383 O O . LEU B 1 12 ? -5.242 13.281 6.555 1 97.75 12 LEU B O 1
ATOM 1387 N N . LEU B 1 13 ? -5.285 11.492 7.879 1 98.5 13 LEU B N 1
ATOM 1388 C CA . LEU B 1 13 ? -3.836 11.344 7.973 1 98.5 13 LEU B CA 1
ATOM 1389 C C . LEU B 1 13 ? -3.385 10.008 7.395 1 98.5 13 LEU B C 1
ATOM 1391 O O . LEU B 1 13 ? -3.645 8.953 7.98 1 98.5 13 LEU B O 1
ATOM 1395 N N . ILE B 1 14 ? -2.768 10.047 6.293 1 98.38 14 ILE B N 1
ATOM 1396 C CA . ILE B 1 14 ? -2.158 8.859 5.703 1 98.38 14 ILE B CA 1
ATOM 1397 C C . ILE B 1 14 ? -0.722 8.719 6.199 1 98.38 14 ILE B C 1
ATOM 1399 O O . ILE B 1 14 ? 0.147 9.516 5.848 1 98.38 14 ILE B O 1
ATOM 1403 N N . ALA B 1 15 ? -0.465 7.719 6.961 1 98 15 ALA B N 1
ATOM 1404 C CA . ALA B 1 15 ? 0.872 7.457 7.488 1 98 15 ALA B CA 1
ATOM 1405 C C . ALA B 1 15 ? 1.615 6.445 6.621 1 98 15 ALA B C 1
ATOM 1407 O O . ALA B 1 15 ? 1.195 5.293 6.504 1 98 15 ALA B O 1
ATOM 1408 N N . ILE B 1 16 ? 2.672 6.836 6.008 1 97.56 16 ILE B N 1
ATOM 1409 C CA . ILE B 1 16 ? 3.559 5.934 5.277 1 97.56 16 ILE B CA 1
ATOM 1410 C C . ILE B 1 16 ? 4.578 5.328 6.234 1 97.56 16 ILE B C 1
ATOM 1412 O O . ILE B 1 16 ? 5.539 5.992 6.633 1 97.56 16 ILE B O 1
ATOM 1416 N N . SER B 1 17 ? 4.426 4.086 6.555 1 96 17 SER B N 1
ATOM 1417 C CA . SER B 1 17 ? 5.234 3.43 7.578 1 96 17 SER B CA 1
ATOM 1418 C C . SER B 1 17 ? 6.18 2.402 6.965 1 96 17 SER B C 1
ATOM 1420 O O . SER B 1 17 ? 5.746 1.527 6.211 1 96 17 SER B O 1
ATOM 1422 N N . ALA B 1 18 ? 7.457 2.521 7.328 1 93.06 18 ALA B N 1
ATOM 1423 C CA . ALA B 1 18 ? 8.43 1.535 6.863 1 93.06 18 ALA B CA 1
ATOM 1424 C C . ALA B 1 18 ? 9.758 1.691 7.594 1 93.06 18 ALA B C 1
ATOM 1426 O O . ALA B 1 18 ? 9.977 2.684 8.289 1 93.06 18 ALA B O 1
ATOM 1427 N N . LEU B 1 19 ? 10.578 0.688 7.406 1 87.81 19 LEU B N 1
ATOM 1428 C CA . LEU B 1 19 ? 11.945 0.758 7.906 1 87.81 19 LEU B CA 1
ATOM 1429 C C . LEU B 1 19 ? 12.75 1.796 7.133 1 87.81 19 LEU B C 1
ATOM 1431 O O . LEU B 1 19 ? 12.32 2.264 6.078 1 87.81 19 LEU B O 1
ATOM 1435 N N . GLY B 1 20 ? 13.828 2.137 7.723 1 85.38 20 GLY B N 1
ATOM 1436 C CA . GLY B 1 20 ? 14.727 3.053 7.039 1 85.38 20 GLY B CA 1
ATOM 1437 C C . GLY B 1 20 ? 15.156 2.559 5.672 1 85.38 20 GLY B C 1
ATOM 1438 O O . GLY B 1 20 ? 15.414 1.367 5.488 1 85.38 20 GLY B O 1
ATOM 1439 N N . ASN B 1 21 ? 15.148 3.471 4.672 1 85.12 21 ASN B N 1
ATOM 1440 C CA . ASN B 1 21 ? 15.656 3.211 3.33 1 85.12 21 ASN B CA 1
ATOM 1441 C C . ASN B 1 21 ? 14.719 2.299 2.545 1 85.12 21 ASN B C 1
ATOM 1443 O O . ASN B 1 21 ? 15.164 1.519 1.701 1 85.12 21 ASN B O 1
ATOM 1447 N N . HIS B 1 22 ? 13.438 2.355 2.867 1 88.19 22 HIS B N 1
ATOM 1448 C CA . HIS B 1 22 ? 12.469 1.536 2.15 1 88.19 22 HIS B CA 1
ATOM 1449 C C . HIS B 1 22 ? 11.578 2.391 1.25 1 88.19 22 HIS B C 1
ATOM 1451 O O . HIS B 1 22 ? 10.492 1.966 0.861 1 88.19 22 HIS B O 1
ATOM 1457 N N . GLY B 1 23 ? 11.984 3.65 1.088 1 88.38 23 GLY B N 1
ATOM 1458 C CA . GLY B 1 23 ? 11.375 4.395 -0.004 1 88.38 23 GLY B CA 1
ATOM 1459 C C . GLY B 1 23 ? 10.312 5.375 0.462 1 88.38 23 GLY B C 1
ATOM 1460 O O . GLY B 1 23 ? 9.602 5.961 -0.356 1 88.38 23 GLY B O 1
ATOM 1461 N N . LYS B 1 24 ? 10.172 5.566 1.788 1 91.5 24 LYS B N 1
ATOM 1462 C CA . LYS B 1 24 ? 9.156 6.484 2.299 1 91.5 24 LYS B CA 1
ATOM 1463 C C . LYS B 1 24 ? 9.352 7.887 1.736 1 91.5 24 LYS B C 1
ATOM 1465 O O . LYS B 1 24 ? 8.445 8.445 1.108 1 91.5 24 LYS B O 1
ATOM 1470 N N . THR B 1 25 ? 10.602 8.328 1.929 1 92.25 25 THR B N 1
ATOM 1471 C CA . THR B 1 25 ? 10.906 9.695 1.535 1 92.25 25 THR B CA 1
ATOM 1472 C C . THR B 1 25 ? 10.773 9.867 0.024 1 92.25 25 THR B C 1
ATOM 1474 O O . THR B 1 25 ? 10.18 10.836 -0.448 1 92.25 25 THR B O 1
ATOM 1477 N N . LEU B 1 26 ? 11.203 8.938 -0.669 1 92.06 26 LEU B N 1
ATOM 1478 C CA . LEU B 1 26 ? 11.148 9.016 -2.125 1 92.06 26 LEU B CA 1
ATOM 1479 C C . LEU B 1 26 ? 9.711 8.984 -2.615 1 92.06 26 LEU B C 1
ATOM 1481 O O . LEU B 1 26 ? 9.336 9.742 -3.514 1 92.06 26 LEU B O 1
ATOM 1485 N N . SER B 1 27 ? 8.883 8.164 -2.061 1 95.25 27 SER B N 1
ATOM 1486 C CA . SER B 1 27 ? 7.48 8.078 -2.457 1 95.25 27 SER B CA 1
ATOM 1487 C C . SER B 1 27 ? 6.727 9.352 -2.109 1 95.25 27 SER B C 1
ATOM 1489 O O . SER B 1 27 ? 5.938 9.852 -2.914 1 95.25 27 SER B O 1
ATOM 1491 N N . ALA B 1 28 ? 7.004 9.891 -0.943 1 97.19 28 ALA B N 1
ATOM 1492 C CA . ALA B 1 28 ? 6.355 11.133 -0.523 1 97.19 28 ALA B CA 1
ATOM 1493 C C . ALA B 1 28 ? 6.766 12.297 -1.422 1 97.19 28 ALA B C 1
ATOM 1495 O O . ALA B 1 28 ? 5.934 13.125 -1.785 1 97.19 28 ALA B O 1
ATOM 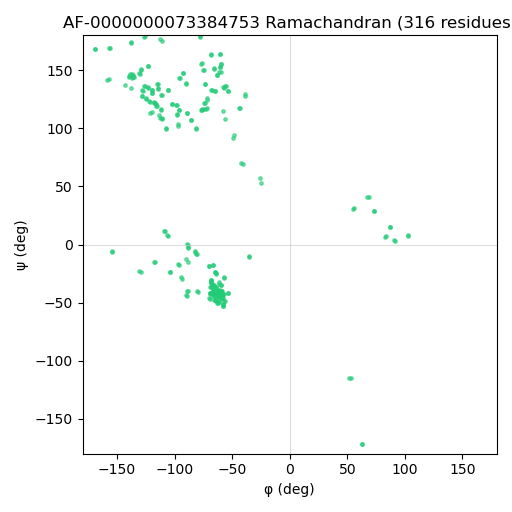1496 N N . THR B 1 29 ? 8.023 12.297 -1.751 1 96.5 29 THR B N 1
ATOM 1497 C CA . THR B 1 29 ? 8.523 13.336 -2.641 1 96.5 29 THR B CA 1
ATOM 1498 C C . THR B 1 29 ? 7.879 13.219 -4.02 1 96.5 29 THR B C 1
ATOM 1500 O O . THR B 1 29 ? 7.484 14.227 -4.613 1 96.5 29 THR B O 1
ATOM 1503 N N . ARG B 1 30 ? 7.762 12.031 -4.484 1 96.25 30 ARG B N 1
ATOM 1504 C CA . ARG B 1 30 ? 7.098 11.805 -5.766 1 96.25 30 ARG B CA 1
ATOM 1505 C C . ARG B 1 30 ? 5.637 12.234 -5.711 1 96.25 30 ARG B C 1
ATOM 1507 O O . ARG B 1 30 ? 5.109 12.781 -6.684 1 96.25 30 ARG B O 1
ATOM 1514 N N . LEU B 1 31 ? 5.016 11.977 -4.621 1 98.06 31 LEU B N 1
ATOM 1515 C CA . LEU B 1 31 ? 3.641 12.43 -4.438 1 98.06 31 LEU B CA 1
ATOM 1516 C C . LEU B 1 31 ? 3.541 13.945 -4.57 1 98.06 31 LEU B C 1
ATOM 1518 O O . LEU B 1 31 ? 2.646 14.453 -5.242 1 98.06 31 LEU B O 1
ATOM 1522 N N . ILE B 1 32 ? 4.465 14.648 -3.934 1 98.19 32 ILE B N 1
ATOM 1523 C CA . ILE B 1 32 ? 4.48 16.109 -4.012 1 98.19 32 ILE B CA 1
ATOM 1524 C C . ILE B 1 32 ? 4.625 16.547 -5.465 1 98.19 32 ILE B C 1
ATOM 1526 O O . ILE B 1 32 ? 3.893 17.422 -5.934 1 98.19 32 ILE B O 1
ATOM 1530 N N . GLU B 1 33 ? 5.531 15.898 -6.137 1 97.38 33 GLU B N 1
ATOM 1531 C CA . GLU B 1 33 ? 5.754 16.219 -7.543 1 97.38 33 GLU B CA 1
ATOM 1532 C C . GLU B 1 33 ? 4.484 16 -8.359 1 97.38 33 GLU B C 1
ATOM 1534 O O . GLU B 1 33 ? 4.172 16.812 -9.242 1 97.38 33 GLU B O 1
ATOM 1539 N N . LEU B 1 34 ? 3.773 14.961 -8.086 1 97.81 34 LEU B N 1
ATOM 1540 C CA . LEU B 1 34 ? 2.523 14.68 -8.781 1 97.81 34 LEU B CA 1
ATOM 1541 C C . LEU B 1 34 ? 1.48 15.75 -8.484 1 97.81 34 LEU B C 1
ATOM 1543 O O . LEU B 1 34 ? 0.801 16.234 -9.391 1 97.81 34 LEU B O 1
ATOM 1547 N N . LEU B 1 35 ? 1.415 16.125 -7.281 1 98.12 35 LEU B N 1
ATOM 1548 C CA . LEU B 1 35 ? 0.401 17.094 -6.852 1 98.12 35 LEU B CA 1
ATOM 1549 C C . LEU B 1 35 ? 0.644 18.453 -7.477 1 98.12 35 LEU B C 1
ATOM 1551 O O . LEU B 1 35 ? -0.3 19.125 -7.91 1 98.12 35 LEU B O 1
ATOM 1555 N N . ILE B 1 36 ? 1.889 18.844 -7.578 1 97.94 36 ILE B N 1
ATOM 1556 C CA . ILE B 1 36 ? 2.174 20.188 -8.07 1 97.94 36 ILE B CA 1
ATOM 1557 C C . ILE B 1 36 ? 2.281 20.156 -9.594 1 97.94 36 ILE B C 1
ATOM 1559 O O . ILE B 1 36 ? 2.541 21.188 -10.219 1 97.94 36 ILE B O 1
ATOM 1563 N N . SER B 1 37 ? 2.162 19.016 -10.156 1 97.44 37 SER B N 1
ATOM 1564 C CA . SER B 1 37 ? 2.178 18.938 -11.609 1 97.44 37 SER B CA 1
ATOM 1565 C C . SER B 1 37 ? 1.033 19.734 -12.219 1 97.44 37 SER B C 1
ATOM 1567 O O . SER B 1 37 ? 0.049 20.047 -11.547 1 97.44 37 SER B O 1
ATOM 1569 N N . HIS B 1 38 ? 1.146 20 -13.508 1 94.31 38 HIS B N 1
ATOM 1570 C CA . HIS B 1 38 ? 0.126 20.75 -14.219 1 94.31 38 HIS B CA 1
ATOM 1571 C C . HIS B 1 38 ? -1.217 20.031 -14.195 1 94.31 38 HIS B C 1
ATOM 1573 O O . HIS B 1 38 ? -2.27 20.672 -14.156 1 94.31 38 HIS B O 1
ATOM 1579 N N . ARG B 1 39 ? -1.149 18.781 -14.195 1 94.69 39 ARG B N 1
ATOM 1580 C CA . ARG B 1 39 ? -2.367 17.969 -14.227 1 94.69 39 ARG B CA 1
ATOM 1581 C C . ARG B 1 39 ? -3.168 18.141 -12.945 1 94.69 39 ARG B C 1
ATOM 1583 O O . ARG B 1 39 ? -4.387 18.312 -12.984 1 94.69 39 ARG B O 1
ATOM 1590 N N . GLU B 1 40 ? -2.533 18.156 -11.852 1 96 40 GLU B N 1
ATOM 1591 C CA . GLU B 1 40 ? -3.203 18.25 -10.555 1 96 40 GLU B CA 1
ATOM 1592 C C . GLU B 1 40 ? -3.398 19.703 -10.141 1 96 40 GLU B C 1
ATOM 1594 O O . GLU B 1 40 ? -4.441 20.062 -9.594 1 96 40 GLU B O 1
ATOM 1599 N N . GLY B 1 41 ? -2.389 20.531 -10.305 1 96.75 41 GLY B N 1
ATOM 1600 C CA . GLY B 1 41 ? -2.543 21.984 -10.219 1 96.75 41 GLY B CA 1
ATOM 1601 C C . GLY B 1 41 ? -2.406 22.516 -8.805 1 96.75 41 GLY B C 1
ATOM 1602 O O . GLY B 1 41 ? -2.818 23.641 -8.516 1 96.75 41 GLY B O 1
ATOM 1603 N N . TRP B 1 42 ? -1.888 21.781 -7.855 1 98.06 42 TRP B N 1
ATOM 1604 C CA . TRP B 1 42 ? -1.642 22.281 -6.508 1 98.06 42 TRP B CA 1
ATOM 1605 C C . TRP B 1 42 ? -0.422 23.203 -6.488 1 98.06 42 TRP B C 1
ATOM 1607 O O . TRP B 1 42 ? 0.507 23.031 -7.281 1 98.06 42 TRP B O 1
ATOM 1617 N N . LEU B 1 43 ? -0.506 24.156 -5.523 1 98.25 43 LEU B N 1
ATOM 1618 C CA . LEU B 1 43 ? 0.603 25.094 -5.355 1 98.25 43 LEU B CA 1
ATOM 1619 C C . LEU B 1 43 ? 1.144 25.047 -3.93 1 98.25 43 LEU B C 1
ATOM 1621 O O . LEU B 1 43 ? 0.393 24.781 -2.984 1 98.25 43 LEU B O 1
ATOM 1625 N N . TYR B 1 44 ? 2.402 25.391 -3.826 1 98.19 44 TYR B N 1
ATOM 1626 C CA . TYR B 1 44 ? 2.984 25.516 -2.494 1 98.19 44 TYR B CA 1
ATOM 1627 C C . TYR B 1 44 ? 2.381 26.688 -1.743 1 98.19 44 TYR B C 1
ATOM 1629 O O . TYR B 1 44 ? 2.238 27.781 -2.301 1 98.19 44 TYR B O 1
ATOM 1637 N N . ASP B 1 45 ? 2.02 26.406 -0.532 1 98 45 ASP B N 1
ATOM 1638 C CA . ASP B 1 45 ? 1.718 27.469 0.414 1 98 45 ASP B CA 1
ATOM 1639 C C . ASP B 1 45 ? 2.998 28.125 0.943 1 98 45 ASP B C 1
ATOM 1641 O O . ASP B 1 45 ? 4.043 27.469 1.017 1 98 45 ASP B O 1
ATOM 1645 N N . SER B 1 46 ? 2.912 29.391 1.421 1 96.81 46 SER B N 1
ATOM 1646 C CA . SER B 1 46 ? 4.078 30.156 1.867 1 96.81 46 SER B CA 1
ATOM 1647 C C . SER B 1 46 ? 4.688 29.547 3.123 1 96.81 46 SER B C 1
ATOM 1649 O O . SER B 1 46 ? 5.832 29.844 3.475 1 96.81 46 SER B O 1
ATOM 1651 N N . ARG B 1 47 ? 4.016 28.75 3.82 1 96.94 47 ARG B N 1
ATOM 1652 C CA . ARG B 1 47 ? 4.488 28.156 5.074 1 96.94 47 ARG B CA 1
ATOM 1653 C C 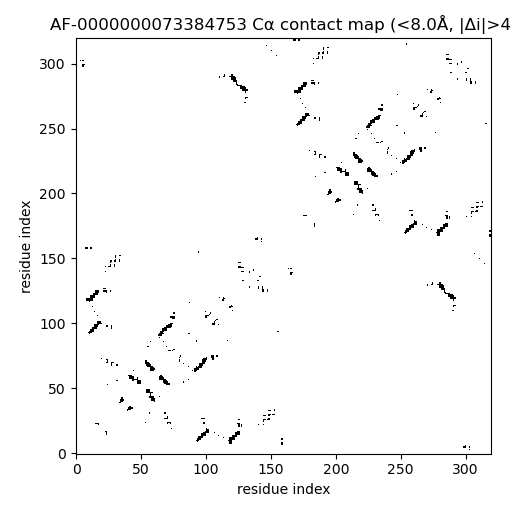. ARG B 1 47 ? 5.238 26.859 4.82 1 96.94 47 ARG B C 1
ATOM 1655 O O . ARG B 1 47 ? 5.719 26.219 5.762 1 96.94 47 ARG B O 1
ATOM 1662 N N . SER B 1 48 ? 5.367 26.438 3.574 1 98.06 48 SER B N 1
ATOM 1663 C CA . SER B 1 48 ? 6.129 25.234 3.227 1 98.06 48 SER B CA 1
ATOM 1664 C C . SER B 1 48 ? 7.605 25.391 3.582 1 98.06 48 SER B C 1
ATOM 1666 O O . SER B 1 48 ? 8.133 26.516 3.566 1 98.06 48 SER B O 1
ATOM 1668 N N . ILE B 1 49 ? 8.211 24.312 3.975 1 97.06 49 ILE B N 1
ATOM 1669 C CA . ILE B 1 49 ? 9.641 24.25 4.238 1 97.06 49 ILE B CA 1
ATOM 1670 C C . ILE B 1 49 ? 10.289 23.219 3.324 1 97.06 49 ILE B C 1
ATOM 1672 O O . ILE B 1 49 ? 10.023 22.016 3.447 1 97.06 49 ILE B O 1
ATOM 1676 N N . ILE B 1 50 ? 11.117 23.688 2.453 1 94.94 50 ILE B N 1
ATOM 1677 C CA . ILE B 1 50 ? 11.75 22.812 1.463 1 94.94 50 ILE B CA 1
ATOM 1678 C C . ILE B 1 50 ? 13.25 22.734 1.723 1 94.94 50 ILE B C 1
ATOM 1680 O O . ILE B 1 50 ? 13.969 23.719 1.527 1 94.94 50 ILE B O 1
ATOM 1684 N N . LEU B 1 51 ? 13.68 21.578 2.148 1 92 51 LEU B N 1
ATOM 1685 C CA . LEU B 1 51 ? 15.094 21.344 2.391 1 92 51 LEU B CA 1
ATOM 1686 C C . LEU B 1 51 ? 15.656 20.344 1.382 1 92 51 LEU B C 1
ATOM 1688 O O . LEU B 1 51 ? 14.922 19.812 0.555 1 92 51 LEU B O 1
ATOM 1692 N N . LYS B 1 52 ? 16.906 20.094 1.446 1 86.44 52 LYS B N 1
ATOM 1693 C CA . LYS B 1 52 ? 17.578 19.234 0.478 1 86.44 52 LYS B CA 1
ATOM 1694 C C . LYS B 1 52 ? 17.062 17.812 0.543 1 86.44 52 LYS B C 1
ATOM 1696 O O . LYS B 1 52 ? 16.766 17.203 -0.49 1 86.44 52 LYS B O 1
ATOM 1701 N N . LYS B 1 53 ? 16.859 17.344 1.712 1 84.94 53 LYS B N 1
ATOM 1702 C CA . LYS B 1 53 ? 16.531 15.922 1.839 1 84.94 53 LYS B CA 1
ATOM 1703 C C . LYS B 1 53 ? 15.133 15.734 2.434 1 84.94 53 LYS B C 1
ATOM 1705 O O . LYS B 1 53 ? 14.609 14.617 2.455 1 84.94 53 LYS B O 1
ATOM 1710 N N . GLU B 1 54 ? 14.625 16.812 3.002 1 90.5 54 GLU B N 1
ATOM 1711 C CA . GLU B 1 54 ? 13.344 16.719 3.688 1 90.5 54 GLU B CA 1
ATOM 1712 C C . GLU B 1 54 ? 12.477 17.938 3.398 1 90.5 54 GLU B C 1
ATOM 1714 O O . GLU B 1 54 ? 12.992 19.047 3.188 1 90.5 54 GLU B O 1
ATOM 1719 N N . GLN B 1 55 ? 11.195 17.656 3.363 1 94 55 GLN B N 1
ATOM 1720 C CA . GLN B 1 55 ? 10.289 18.766 3.072 1 94 55 GLN B CA 1
ATOM 1721 C C . GLN B 1 55 ? 9 18.641 3.883 1 94 55 GLN B C 1
ATOM 1723 O O . GLN B 1 55 ? 8.492 17.547 4.102 1 94 55 GLN B O 1
ATOM 1728 N N . LEU B 1 56 ? 8.617 19.797 4.383 1 98.19 56 LEU B N 1
ATOM 1729 C CA . LEU B 1 56 ? 7.219 20.047 4.711 1 98.19 56 LEU B CA 1
ATOM 1730 C C . LEU B 1 56 ? 6.52 20.797 3.572 1 98.19 56 LEU B C 1
ATOM 1732 O O . LEU B 1 56 ? 6.723 22 3.389 1 98.19 56 LEU B O 1
ATOM 1736 N N . ALA B 1 57 ? 5.738 20.094 2.816 1 98.56 57 ALA B N 1
ATOM 1737 C CA . ALA B 1 57 ? 4.973 20.703 1.739 1 98.56 57 ALA B CA 1
ATOM 1738 C C . ALA B 1 57 ? 3.539 20.984 2.176 1 98.56 57 ALA B C 1
ATOM 1740 O O . ALA B 1 57 ? 2.781 20.062 2.473 1 98.56 57 ALA B O 1
ATOM 1741 N N . ILE B 1 58 ? 3.219 22.141 2.295 1 98.75 58 ILE B N 1
ATOM 1742 C CA . ILE B 1 58 ? 1.835 22.578 2.463 1 98.75 58 ILE B CA 1
ATOM 1743 C C . ILE B 1 58 ? 1.273 23.031 1.122 1 98.75 58 ILE B C 1
ATOM 1745 O O . ILE B 1 58 ? 1.821 23.938 0.493 1 98.75 58 ILE B O 1
ATOM 1749 N N . LEU B 1 59 ? 0.244 22.391 0.69 1 98.75 59 LEU B N 1
ATOM 1750 C CA . LEU B 1 59 ? -0.25 22.609 -0.665 1 98.75 59 LEU B CA 1
ATOM 1751 C C . LEU B 1 59 ? -1.634 23.25 -0.643 1 98.75 59 LEU B C 1
ATOM 1753 O O . LEU B 1 59 ? -2.482 22.891 0.17 1 98.75 59 LEU B O 1
ATOM 1757 N N . GLN B 1 60 ? -1.792 24.219 -1.557 1 98.31 60 GLN B N 1
ATOM 1758 C CA . GLN B 1 60 ? -3.027 25 -1.576 1 98.31 60 GLN B CA 1
ATOM 1759 C C . GLN B 1 60 ? -3.633 25.031 -2.977 1 98.31 60 GLN B C 1
ATOM 1761 O O . GLN B 1 60 ? -2.924 24.859 -3.971 1 98.31 60 GLN B O 1
ATOM 1766 N N . ARG B 1 61 ? -4.855 25.141 -2.969 1 95.19 61 ARG B N 1
ATOM 1767 C CA . ARG B 1 61 ? -5.621 25.469 -4.168 1 95.19 61 ARG B CA 1
ATOM 1768 C C . ARG B 1 61 ? -6.555 26.656 -3.908 1 95.19 61 ARG B C 1
ATOM 1770 O O . ARG B 1 61 ? -7.238 26.688 -2.881 1 95.19 61 ARG B O 1
ATOM 1777 N N . ASN B 1 62 ? -6.539 27.625 -4.84 1 93.38 62 ASN B N 1
ATOM 1778 C CA . ASN B 1 62 ? -7.367 28.828 -4.742 1 93.38 62 ASN B CA 1
ATOM 1779 C C . ASN B 1 62 ? -7.141 29.562 -3.424 1 93.38 62 ASN B C 1
ATOM 1781 O O . ASN B 1 62 ? -8.102 29.969 -2.77 1 93.38 62 ASN B O 1
ATOM 1785 N N . GLY B 1 63 ? -5.98 29.5 -2.871 1 94.19 63 GLY B N 1
ATOM 1786 C CA . GLY B 1 63 ? -5.594 30.281 -1.704 1 94.19 63 GLY B CA 1
ATOM 1787 C C . GLY B 1 63 ? -5.855 29.562 -0.395 1 94.19 63 GLY B C 1
ATOM 1788 O O . GLY B 1 63 ? -5.609 30.109 0.681 1 94.19 63 GLY B O 1
ATOM 1789 N N . THR B 1 64 ? -6.32 28.328 -0.47 1 96.19 64 THR B N 1
ATOM 1790 C CA . THR B 1 64 ? -6.629 27.578 0.746 1 96.19 64 THR B CA 1
ATOM 1791 C C . THR B 1 64 ? -5.727 26.359 0.871 1 96.19 64 THR B C 1
ATOM 1793 O O . THR B 1 64 ? -5.738 25.484 0.003 1 96.19 64 THR B O 1
ATOM 1796 N N . ALA B 1 65 ? -4.984 26.344 1.937 1 97 65 ALA B N 1
ATOM 1797 C CA . ALA B 1 65 ? -4.145 25.188 2.215 1 97 65 ALA B CA 1
ATOM 1798 C C . ALA B 1 65 ? -4.984 23.984 2.66 1 97 65 ALA B C 1
ATOM 1800 O O . ALA B 1 65 ? -5.715 24.078 3.65 1 97 65 ALA B O 1
ATOM 1801 N N . GLU B 1 66 ? -4.836 22.844 1.96 1 97.75 66 GLU B N 1
ATOM 1802 C CA . GLU B 1 66 ? -5.727 21.734 2.262 1 97.75 66 GLU B CA 1
ATOM 1803 C C . GLU B 1 66 ? -4.938 20.453 2.488 1 97.75 66 GLU B C 1
ATOM 1805 O O . GLU B 1 66 ? -5.449 19.5 3.086 1 97.75 66 GLU B O 1
ATOM 1810 N N . ILE B 1 67 ? -3.727 20.391 1.935 1 98.69 67 ILE B N 1
ATOM 1811 C CA . ILE B 1 67 ? -2.93 19.172 2.006 1 98.69 67 ILE B CA 1
ATOM 1812 C C . ILE B 1 67 ? -1.553 19.484 2.586 1 98.69 67 ILE B C 1
ATOM 1814 O O . ILE B 1 67 ? -0.941 20.5 2.232 1 98.69 67 ILE B O 1
ATOM 1818 N N . ALA B 1 68 ? -1.094 18.672 3.447 1 98.88 68 ALA B N 1
ATOM 1819 C CA . ALA B 1 68 ? 0.292 18.719 3.908 1 98.88 68 ALA B CA 1
ATOM 1820 C C . ALA B 1 68 ? 0.992 17.391 3.676 1 98.88 68 ALA B C 1
ATOM 1822 O O . ALA B 1 68 ? 0.416 16.328 3.924 1 98.88 68 ALA B O 1
ATOM 1823 N N . VAL B 1 69 ? 2.195 17.422 3.182 1 98.75 69 VAL B N 1
ATOM 1824 C CA . VAL B 1 69 ? 3.037 16.234 3.037 1 98.75 69 VAL B CA 1
ATOM 1825 C C . VAL B 1 69 ? 4.344 16.438 3.807 1 98.75 69 VAL B C 1
ATOM 1827 O O . VAL B 1 69 ? 5.059 17.406 3.584 1 98.75 69 VAL B O 1
ATOM 1830 N N . ILE B 1 70 ? 4.617 15.57 4.684 1 98.31 70 ILE B N 1
ATOM 1831 C CA . ILE B 1 70 ? 5.816 15.641 5.508 1 98.31 70 ILE B CA 1
ATOM 1832 C C . ILE B 1 70 ? 6.707 14.43 5.219 1 98.31 70 ILE B C 1
ATOM 1834 O O . ILE B 1 70 ? 6.32 13.289 5.473 1 98.31 70 ILE B O 1
ATOM 1838 N N . THR B 1 71 ? 7.926 14.641 4.793 1 97.19 71 THR B N 1
ATOM 1839 C CA . THR B 1 71 ? 8.719 13.539 4.266 1 97.19 71 THR B CA 1
ATOM 1840 C C . THR B 1 71 ? 9.656 12.984 5.34 1 97.19 71 THR B C 1
ATOM 1842 O O . THR B 1 71 ? 10.188 11.883 5.199 1 97.19 71 THR B O 1
ATOM 1845 N N . ILE B 1 72 ? 9.875 13.734 6.41 1 94 72 ILE B N 1
ATOM 1846 C CA . ILE B 1 72 ? 10.727 13.234 7.488 1 94 72 ILE B CA 1
ATOM 1847 C C . ILE B 1 72 ? 9.977 12.164 8.281 1 94 72 ILE B C 1
ATOM 1849 O O . ILE B 1 72 ? 8.781 12.305 8.555 1 94 72 ILE B O 1
ATOM 1853 N N . GLY B 1 73 ? 10.664 11.055 8.648 1 91.12 73 GLY B N 1
ATOM 1854 C CA . GLY B 1 73 ? 9.945 9.992 9.344 1 91.12 73 GLY B CA 1
ATOM 1855 C C . GLY B 1 73 ? 10.844 9.141 10.219 1 91.12 73 GLY B C 1
ATOM 1856 O O . GLY B 1 73 ? 10.367 8.242 10.914 1 91.12 73 GLY B O 1
ATOM 1857 N N . ASP B 1 74 ? 12.172 9.266 10.258 1 85.06 74 ASP B N 1
ATOM 1858 C CA . ASP B 1 74 ? 13.078 8.344 10.938 1 85.06 74 ASP B CA 1
ATOM 1859 C C . ASP B 1 74 ? 13.305 8.766 12.383 1 85.06 74 ASP B C 1
ATOM 1861 O O . ASP B 1 74 ? 13.789 7.98 13.195 1 85.06 74 ASP B O 1
ATOM 1865 N N . GLY B 1 75 ? 12.992 9.828 12.844 1 81.38 75 GLY B N 1
ATOM 1866 C CA . GLY B 1 75 ? 13.219 10.172 14.242 1 81.38 75 GLY B CA 1
ATOM 1867 C C . GLY B 1 75 ? 12.32 11.289 14.734 1 81.38 75 GLY B C 1
ATOM 1868 O O . GLY B 1 75 ? 12.008 12.219 13.977 1 81.38 75 GLY B O 1
ATOM 1869 N N . VAL B 1 76 ? 11.992 10.922 16.016 1 77.69 76 VAL B N 1
ATOM 1870 C CA . VAL B 1 76 ? 11.266 12.008 16.672 1 77.69 76 VAL B CA 1
ATOM 1871 C C . VAL B 1 76 ? 12.258 13.047 17.188 1 77.69 76 VAL B C 1
ATOM 1873 O O . VAL B 1 76 ? 13.055 12.766 18.078 1 77.69 76 VAL B O 1
ATOM 1876 N N . GLY B 1 77 ? 12.406 14.031 16.484 1 84.38 77 GLY B N 1
ATOM 1877 C CA . GLY B 1 77 ? 13.211 15.164 16.906 1 84.38 77 GLY B CA 1
ATOM 1878 C C . GLY B 1 77 ? 12.461 16.484 16.844 1 84.38 77 GLY B C 1
ATOM 1879 O O . GLY B 1 77 ? 11.266 16.516 16.562 1 84.38 77 GLY B O 1
ATOM 1880 N N . ARG B 1 78 ? 13.078 17.469 17.203 1 85.25 78 ARG B N 1
ATOM 1881 C CA . ARG B 1 78 ? 12.492 18.812 17.25 1 85.25 78 ARG B CA 1
ATOM 1882 C C . ARG B 1 78 ? 11.883 19.188 15.906 1 85.25 78 ARG B C 1
ATOM 1884 O O . ARG B 1 78 ? 10.75 19.672 15.852 1 85.25 78 ARG B O 1
ATOM 1891 N N . ARG B 1 79 ? 12.547 18.875 14.914 1 90.19 79 ARG B N 1
ATOM 1892 C CA . ARG B 1 79 ? 12.086 19.25 13.578 1 90.19 79 ARG B CA 1
ATOM 1893 C C . ARG B 1 79 ? 10.797 18.516 13.227 1 90.19 79 ARG B C 1
ATOM 1895 O O . ARG B 1 79 ? 9.852 19.125 12.719 1 90.19 79 ARG B O 1
ATOM 1902 N N . PHE B 1 80 ? 10.742 17.281 13.508 1 94.06 80 PHE B N 1
ATOM 1903 C CA . PHE B 1 80 ? 9.57 16.453 13.258 1 94.06 80 PHE B CA 1
ATOM 1904 C C . PHE B 1 80 ? 8.344 17.016 13.977 1 94.06 80 PHE B C 1
ATOM 1906 O O . PHE B 1 80 ? 7.328 17.312 13.344 1 94.06 80 PHE B O 1
ATOM 1913 N N . GLU B 1 81 ? 8.438 17.281 15.195 1 95.38 81 GLU B N 1
ATOM 1914 C CA . GLU B 1 81 ? 7.328 17.797 15.992 1 95.38 81 GLU B CA 1
ATOM 1915 C C . GLU B 1 81 ? 6.93 19.203 15.547 1 95.38 81 GLU B C 1
ATOM 1917 O O . GLU B 1 81 ? 5.738 19.516 15.469 1 95.38 81 GLU B O 1
ATOM 1922 N N . ASP B 1 82 ? 7.938 20 15.266 1 96 82 ASP B N 1
ATOM 1923 C CA . ASP B 1 82 ? 7.695 21.375 14.844 1 96 82 ASP B CA 1
ATOM 1924 C C . ASP B 1 82 ? 6.855 21.406 13.57 1 96 82 ASP B C 1
ATOM 1926 O O . ASP B 1 82 ? 5.949 22.234 13.445 1 96 82 ASP B O 1
ATOM 1930 N N . TRP B 1 83 ? 7.113 20.547 12.672 1 97.31 83 TRP B N 1
ATOM 1931 C CA . TRP B 1 83 ? 6.398 20.562 11.398 1 97.31 83 TRP B CA 1
ATOM 1932 C C . TRP B 1 83 ? 4.938 20.172 11.594 1 97.31 83 TRP B C 1
ATOM 1934 O O . TRP B 1 83 ? 4.039 20.781 11.008 1 97.31 83 TRP B O 1
ATOM 1944 N N . TYR B 1 84 ? 4.719 19.203 12.406 1 97.81 84 TYR B N 1
ATOM 1945 C CA . TYR B 1 84 ? 3.336 18.828 12.664 1 97.81 84 TYR B CA 1
ATOM 1946 C C . TYR B 1 84 ? 2.604 19.906 13.445 1 97.81 84 TYR B C 1
ATOM 1948 O O . TYR B 1 84 ? 1.4 20.109 13.258 1 97.81 84 TYR B O 1
ATOM 1956 N N . ASN B 1 85 ? 3.314 20.609 14.289 1 97.38 85 ASN B N 1
ATOM 1957 C CA . ASN B 1 85 ? 2.709 21.734 14.969 1 97.38 85 ASN B CA 1
ATOM 1958 C C . ASN B 1 85 ? 2.291 22.828 13.984 1 97.38 85 ASN B C 1
ATOM 1960 O O . ASN B 1 85 ? 1.229 23.438 14.141 1 97.38 85 ASN B O 1
ATOM 1964 N N . ILE B 1 86 ? 3.141 23.078 13.031 1 98.12 86 ILE B N 1
ATOM 1965 C CA . ILE B 1 86 ? 2.803 24.031 11.992 1 98.12 86 ILE B CA 1
ATOM 1966 C C . ILE B 1 86 ? 1.521 23.594 11.281 1 98.12 86 ILE B C 1
ATOM 1968 O O . ILE B 1 86 ? 0.595 24.391 11.117 1 98.12 86 ILE B O 1
ATOM 1972 N N . VAL B 1 87 ? 1.434 22.344 10.93 1 98.38 87 VAL B N 1
ATOM 1973 C CA . VAL B 1 87 ? 0.28 21.812 10.219 1 98.38 87 VAL B CA 1
ATOM 1974 C C . VAL B 1 87 ? -0.968 21.938 11.086 1 98.38 87 VAL B C 1
ATOM 1976 O O . VAL B 1 87 ? -2.029 22.344 10.609 1 98.38 87 VAL B O 1
ATOM 1979 N N . ALA B 1 88 ? -0.811 21.641 12.367 1 97.88 88 ALA B N 1
ATOM 1980 C CA . ALA B 1 88 ? -1.932 21.672 13.297 1 97.88 88 ALA B CA 1
ATOM 1981 C C . ALA B 1 88 ? -2.479 23.094 13.438 1 97.88 88 ALA B C 1
ATOM 1983 O O . ALA B 1 88 ? -3.65 23.281 13.773 1 97.88 88 ALA B O 1
ATOM 1984 N N . SER B 1 89 ? -1.671 24.031 13.195 1 97.81 89 SER B N 1
ATOM 1985 C CA . SER B 1 89 ? -2.068 25.438 13.352 1 97.81 89 SER B CA 1
ATOM 1986 C C . SER B 1 89 ? -2.869 25.922 12.148 1 97.81 89 SER B C 1
ATOM 1988 O O . SER B 1 89 ? -3.41 27.031 12.164 1 97.81 89 SER B O 1
ATOM 1990 N N . ILE B 1 90 ? -2.955 25.141 11.102 1 98.19 90 ILE B N 1
ATOM 1991 C CA . ILE B 1 90 ? -3.691 25.484 9.898 1 98.19 90 ILE B CA 1
ATOM 1992 C C . ILE B 1 90 ? -4.965 24.656 9.805 1 98.19 90 ILE B C 1
AT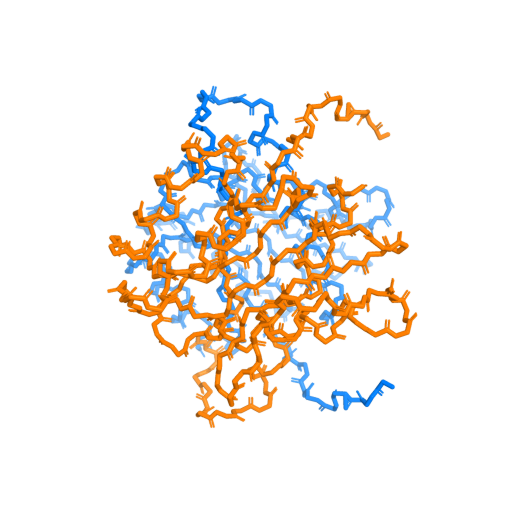OM 1994 O O . ILE B 1 90 ? -4.957 23.547 9.258 1 98.19 90 ILE B O 1
ATOM 1998 N N . PRO B 1 91 ? -6.094 25.156 10.164 1 96.19 91 PRO B N 1
ATOM 1999 C CA . PRO B 1 91 ? -7.316 24.359 10.32 1 96.19 91 PRO B CA 1
ATOM 2000 C C . PRO B 1 91 ? -7.867 23.875 8.984 1 96.19 91 PRO B C 1
ATOM 2002 O O . PRO B 1 91 ? -8.648 22.922 8.953 1 96.19 91 PRO B O 1
ATOM 2005 N N . THR B 1 92 ? -7.445 24.5 7.941 1 97.25 92 THR B N 1
ATOM 2006 C CA . THR B 1 92 ? -8.008 24.156 6.641 1 97.25 92 THR B CA 1
ATOM 2007 C C . THR B 1 92 ? -7.336 22.922 6.062 1 97.25 92 THR B C 1
ATOM 2009 O O . THR B 1 92 ? -7.789 22.359 5.059 1 97.25 92 THR B O 1
ATOM 2012 N N . ILE B 1 93 ? -6.273 22.391 6.719 1 98.06 93 ILE B N 1
ATOM 2013 C CA . ILE B 1 93 ? -5.621 21.188 6.25 1 98.06 93 ILE B CA 1
ATOM 2014 C C . ILE B 1 93 ? -6.484 19.969 6.598 1 98.06 93 ILE B C 1
ATOM 2016 O O . ILE B 1 93 ? -6.641 19.625 7.77 1 98.06 93 ILE B O 1
ATOM 2020 N N . LYS B 1 94 ? -6.926 19.328 5.539 1 96.69 94 LYS B N 1
ATOM 2021 C CA . LYS B 1 94 ? -7.828 18.188 5.711 1 96.69 94 LYS B CA 1
ATOM 2022 C C . LYS B 1 94 ? -7.102 16.875 5.496 1 96.69 94 LYS B C 1
ATOM 2024 O O . LYS B 1 94 ? -7.559 15.82 5.953 1 96.69 94 LYS B O 1
ATOM 2029 N N . ILE B 1 95 ? -6.035 16.938 4.77 1 98.44 95 ILE B N 1
ATOM 2030 C CA . ILE B 1 95 ? -5.293 15.719 4.453 1 98.44 95 ILE B CA 1
ATOM 2031 C C . ILE B 1 95 ? -3.82 15.906 4.809 1 98.44 95 ILE B C 1
ATOM 2033 O O . ILE B 1 95 ? -3.201 16.891 4.418 1 98.44 95 ILE B O 1
ATOM 2037 N N . ILE B 1 96 ? -3.336 15.031 5.527 1 98.75 96 ILE B N 1
ATOM 2038 C CA . ILE B 1 96 ? -1.912 14.969 5.832 1 98.75 96 ILE B CA 1
ATOM 2039 C C . ILE B 1 96 ? -1.336 13.641 5.336 1 98.75 96 ILE B C 1
ATOM 2041 O O . ILE B 1 96 ? -1.927 12.586 5.555 1 98.75 96 ILE B O 1
ATOM 2045 N N . VAL B 1 97 ? -0.269 13.68 4.629 1 98.75 97 VAL B N 1
ATOM 2046 C CA . VAL B 1 97 ? 0.533 12.492 4.332 1 98.75 97 VAL B CA 1
ATOM 2047 C C . VAL B 1 97 ? 1.879 12.586 5.047 1 98.75 97 VAL B C 1
ATOM 2049 O O . VAL B 1 97 ? 2.662 13.508 4.789 1 98.75 97 VAL B O 1
ATOM 2052 N N . GLY B 1 98 ? 2.104 11.695 5.914 1 98.19 98 GLY B N 1
ATOM 2053 C CA . GLY B 1 98 ? 3.32 11.758 6.711 1 98.19 98 GLY B CA 1
ATOM 2054 C C . GLY B 1 98 ? 4.078 10.445 6.75 1 98.19 98 GLY B C 1
ATOM 2055 O O . GLY B 1 98 ? 3.469 9.375 6.77 1 98.19 98 GLY B O 1
ATOM 2056 N N . CYS B 1 99 ? 5.367 10.5 6.832 1 97.31 99 CYS B N 1
ATOM 2057 C CA . CYS B 1 99 ? 6.219 9.32 6.957 1 97.31 99 CYS B CA 1
ATOM 2058 C C . CYS B 1 99 ? 6.504 9.008 8.422 1 97.31 99 CYS B C 1
ATOM 2060 O O . CYS B 1 99 ? 6.625 9.922 9.242 1 97.31 99 CYS B O 1
ATOM 2062 N N . CYS B 1 100 ? 6.648 7.719 8.703 1 96.31 100 CYS B N 1
ATOM 2063 C CA . CYS B 1 100 ? 7.008 7.312 10.055 1 96.31 100 CYS B CA 1
ATOM 2064 C C . CYS B 1 100 ? 7.66 5.938 10.062 1 96.31 100 CYS B C 1
ATOM 2066 O O . CYS B 1 100 ? 7.68 5.254 9.039 1 96.31 100 CYS B O 1
ATOM 2068 N N . ARG B 1 101 ? 8.219 5.582 11.211 1 92.56 101 ARG B N 1
ATOM 2069 C CA . ARG B 1 101 ? 8.734 4.234 11.406 1 92.56 101 ARG B CA 1
ATOM 2070 C C . ARG B 1 101 ? 7.605 3.246 11.68 1 92.56 101 ARG B C 1
ATOM 2072 O O . ARG B 1 101 ? 6.43 3.619 11.664 1 92.56 101 ARG B O 1
ATOM 2079 N N . THR B 1 102 ? 8.031 2.018 11.828 1 85.62 102 THR B N 1
ATOM 2080 C CA . THR B 1 102 ? 7.039 0.946 11.883 1 85.62 102 THR B CA 1
ATOM 2081 C C . THR B 1 102 ? 6.41 0.865 13.273 1 85.62 102 THR B C 1
ATOM 2083 O O . THR B 1 102 ? 5.27 0.419 13.414 1 85.62 102 THR B O 1
ATOM 2086 N N . LYS B 1 103 ? 7.332 1.03 14.211 1 78.38 103 LYS B N 1
ATOM 2087 C CA . LYS B 1 103 ? 6.816 0.977 15.578 1 78.38 103 LYS B CA 1
ATOM 2088 C C . LYS B 1 103 ? 7.414 2.088 16.438 1 78.38 103 LYS B C 1
ATOM 2090 O O . LYS B 1 103 ? 8.523 2.551 16.172 1 78.38 103 LYS B O 1
ATOM 2095 N N . HIS B 1 104 ? 6.691 2.592 17.312 1 82.31 104 HIS B N 1
ATOM 2096 C CA . HIS B 1 104 ? 7.129 3.553 18.328 1 82.31 104 HIS B CA 1
ATOM 2097 C C . HIS B 1 104 ? 7.613 4.844 17.672 1 82.31 104 HIS B C 1
ATOM 2099 O O . HIS B 1 104 ? 7.266 5.141 16.531 1 82.31 104 HIS B O 1
ATOM 2105 N N . GLY B 1 105 ? 8.172 5.695 18.469 1 91.25 105 GLY B N 1
ATOM 2106 C CA . GLY B 1 105 ? 8.742 6.938 17.969 1 91.25 105 GLY B CA 1
ATOM 2107 C C . GLY B 1 105 ? 7.777 7.75 17.125 1 91.25 105 GLY B C 1
ATOM 2108 O O . GLY B 1 105 ? 6.734 8.18 17.625 1 91.25 105 GLY B O 1
ATOM 2109 N N . THR B 1 106 ? 8.117 7.863 15.914 1 94.5 106 THR B N 1
ATOM 2110 C CA . THR B 1 106 ? 7.352 8.734 15.023 1 94.5 106 THR B CA 1
ATOM 2111 C C . THR B 1 106 ? 5.961 8.156 14.773 1 94.5 106 THR B C 1
ATOM 2113 O O . THR B 1 106 ? 4.996 8.906 14.617 1 94.5 106 THR B O 1
ATOM 2116 N N . PHE B 1 107 ? 5.832 6.859 14.797 1 95.94 107 PHE B N 1
ATOM 2117 C CA . PHE B 1 107 ? 4.527 6.227 14.633 1 95.94 107 PHE B CA 1
ATOM 2118 C C . PHE B 1 107 ? 3.613 6.574 15.805 1 95.94 107 PHE B C 1
ATOM 2120 O O . PHE B 1 107 ? 2.469 6.988 15.602 1 95.94 107 PHE B O 1
ATOM 2127 N N . ALA B 1 108 ? 4.125 6.441 16.969 1 95.25 108 ALA B N 1
ATOM 2128 C CA . ALA B 1 108 ? 3.357 6.766 18.156 1 95.25 108 ALA B CA 1
ATOM 2129 C C . ALA B 1 108 ? 2.969 8.242 18.188 1 95.25 108 ALA B C 1
ATOM 2131 O O . ALA B 1 108 ? 1.863 8.594 18.594 1 95.25 108 ALA B O 1
ATOM 2132 N N . TYR B 1 109 ? 3.861 9.023 17.781 1 96.5 109 TYR B N 1
ATOM 2133 C CA . TYR B 1 109 ? 3.578 10.453 17.703 1 96.5 109 TYR B CA 1
ATOM 2134 C C . TYR B 1 109 ? 2.414 10.734 16.766 1 96.5 109 TYR B C 1
ATOM 2136 O O . TYR B 1 109 ? 1.508 11.5 17.094 1 96.5 109 TYR B O 1
ATOM 2144 N N . LEU B 1 110 ? 2.395 10.125 15.594 1 97.31 110 LEU B N 1
ATOM 2145 C CA . LEU B 1 110 ? 1.339 10.352 14.609 1 97.31 110 LEU B CA 1
ATOM 2146 C C . LEU B 1 110 ? -0.008 9.875 15.141 1 97.31 110 LEU B C 1
ATOM 2148 O O . LEU B 1 110 ? -1.039 10.5 14.883 1 97.31 110 LEU B O 1
ATOM 2152 N N . LYS B 1 111 ? 0.079 8.805 15.859 1 96.38 111 LYS B N 1
ATOM 2153 C CA . LYS B 1 111 ? -1.153 8.312 16.469 1 96.38 111 LYS B CA 1
ATOM 2154 C C . LYS 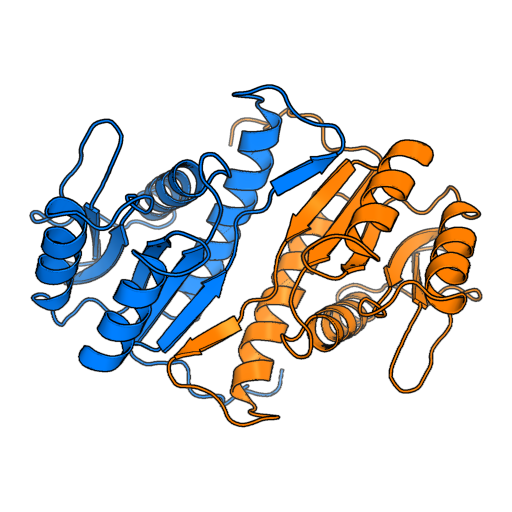B 1 111 ? -1.735 9.336 17.438 1 96.38 111 LYS B C 1
ATOM 2156 O O . LYS B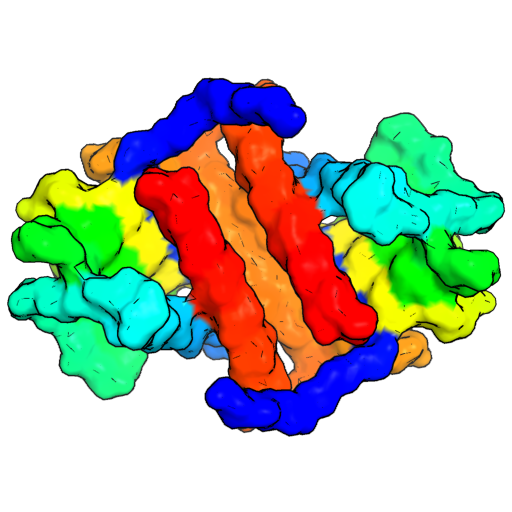 1 111 ? -2.922 9.664 17.359 1 96.38 111 LYS B O 1
ATOM 2161 N N . LYS B 1 112 ? -0.894 9.82 18.281 1 96.25 112 LYS B N 1
ATOM 2162 C CA . LYS B 1 112 ? -1.318 10.828 19.25 1 96.25 112 LYS B CA 1
ATOM 2163 C C . LYS B 1 112 ? -1.792 12.094 18.531 1 96.25 112 LYS B C 1
ATOM 2165 O O . LYS B 1 112 ? -2.799 12.695 18.922 1 96.25 112 LYS B O 1
ATOM 2170 N N . PHE B 1 113 ? -1.045 12.484 17.562 1 97.38 113 PHE B N 1
ATOM 2171 C CA . PHE B 1 113 ? -1.4 13.656 16.766 1 97.38 113 PHE B CA 1
ATOM 2172 C C . PHE B 1 113 ? -2.789 13.5 16.156 1 97.38 113 PHE B C 1
ATOM 2174 O O . PHE B 1 113 ? -3.617 14.414 16.25 1 97.38 113 PHE B O 1
ATOM 2181 N N . ALA B 1 114 ? -3.016 12.359 15.547 1 97.5 114 ALA B N 1
ATOM 2182 C CA . ALA B 1 114 ? -4.297 12.078 14.906 1 97.5 114 ALA B CA 1
ATOM 2183 C C . ALA B 1 114 ? -5.441 12.148 15.906 1 97.5 114 ALA B C 1
ATOM 2185 O O . ALA B 1 114 ? -6.496 12.719 15.617 1 97.5 114 ALA B O 1
ATOM 2186 N N . MET B 1 115 ? -5.207 11.578 17.016 1 96.44 115 MET B N 1
ATOM 2187 C CA . MET B 1 115 ? -6.223 11.594 18.062 1 96.44 115 MET B CA 1
ATOM 2188 C C . MET B 1 115 ? -6.504 13.016 18.547 1 96.44 115 MET B C 1
ATOM 2190 O O . MET B 1 115 ? -7.66 13.422 18.641 1 96.44 115 MET B O 1
ATOM 2194 N N . THR B 1 116 ? -5.469 13.734 18.828 1 96.88 116 THR B N 1
ATOM 2195 C CA . THR B 1 116 ? -5.566 15.078 19.391 1 96.88 116 THR B CA 1
ATOM 2196 C C . THR B 1 116 ? -6.266 16.016 18.422 1 96.88 116 THR B C 1
ATOM 2198 O O . THR B 1 116 ? -7.074 16.859 18.828 1 96.88 116 THR B O 1
ATOM 2201 N N . HIS B 1 117 ? -5.965 15.883 17.156 1 97.12 117 HIS B N 1
ATOM 2202 C CA . HIS B 1 117 ? -6.453 16.844 16.172 1 97.12 117 HIS B CA 1
ATOM 2203 C C . HIS B 1 117 ? -7.57 16.25 15.328 1 97.12 117 HIS B C 1
ATOM 2205 O O . HIS B 1 117 ? -7.945 16.828 14.305 1 97.12 117 HIS B O 1
ATOM 2211 N N . GLN B 1 118 ? -8.039 15.023 15.688 1 95.81 118 GLN B N 1
ATOM 2212 C CA . GLN B 1 118 ? -9.242 14.375 15.164 1 95.81 118 GLN B CA 1
ATOM 2213 C C . GLN B 1 118 ? -9.055 13.992 13.695 1 95.81 118 GLN B C 1
ATOM 2215 O O . GLN B 1 118 ? -9.938 14.242 12.867 1 95.81 118 GLN B O 1
ATOM 2220 N N . TYR B 1 119 ? -7.938 13.516 13.367 1 97.5 119 TYR B N 1
ATOM 2221 C CA . TYR B 1 119 ? -7.699 12.898 12.07 1 97.5 119 TYR B CA 1
ATOM 2222 C C . TYR B 1 119 ? -7.996 11.406 12.117 1 97.5 119 TYR B C 1
ATOM 2224 O O . TYR B 1 119 ? -7.703 10.734 13.109 1 97.5 119 TYR B O 1
ATOM 2232 N N . THR B 1 120 ? -8.633 10.945 11.07 1 96.25 120 THR B N 1
ATOM 2233 C CA . THR B 1 120 ? -8.562 9.508 10.82 1 96.25 120 THR B CA 1
ATOM 2234 C C . THR B 1 120 ? -7.191 9.109 10.289 1 96.25 120 THR B C 1
ATOM 2236 O O . THR B 1 120 ? -6.746 9.625 9.266 1 96.25 120 THR B O 1
ATOM 2239 N N . MET B 1 121 ? -6.562 8.211 11.016 1 97.25 121 MET B N 1
ATOM 2240 C CA . MET B 1 121 ? -5.223 7.793 10.602 1 97.25 121 MET B CA 1
ATOM 2241 C C . MET B 1 121 ? -5.27 6.438 9.906 1 97.25 121 MET B C 1
ATOM 2243 O O . MET B 1 121 ? -5.664 5.438 10.508 1 97.25 121 MET B O 1
ATOM 2247 N N . VAL B 1 122 ? -4.828 6.449 8.719 1 96.44 122 VAL B N 1
ATOM 2248 C CA . VAL B 1 122 ? -4.684 5.219 7.941 1 96.44 122 VAL B CA 1
ATOM 2249 C C . VAL B 1 122 ? -3.207 4.953 7.664 1 96.44 122 VAL B C 1
ATOM 2251 O O . VAL B 1 122 ? -2.471 5.863 7.273 1 96.44 122 VAL B O 1
ATOM 2254 N N . VAL B 1 123 ? -2.822 3.695 7.875 1 96.25 123 VAL B N 1
ATOM 2255 C CA . VAL B 1 123 ? -1.419 3.328 7.715 1 96.25 123 VAL B CA 1
ATOM 2256 C C . VAL B 1 123 ? -1.236 2.541 6.418 1 96.25 123 VAL B C 1
ATOM 2258 O O . VAL B 1 123 ? -2.041 1.664 6.098 1 96.25 123 VAL B O 1
ATOM 2261 N N . THR B 1 124 ? -0.235 2.951 5.715 1 95.56 124 THR B N 1
ATOM 2262 C CA . THR B 1 124 ? 0.17 2.215 4.523 1 95.56 124 THR B CA 1
ATOM 2263 C C . THR B 1 124 ? 1.69 2.113 4.441 1 95.56 124 THR B C 1
ATOM 2265 O O . THR B 1 124 ? 2.402 2.678 5.277 1 95.56 124 THR B O 1
ATOM 2268 N N . HIS B 1 125 ? 2.113 1.33 3.424 1 95.62 125 HIS B N 1
ATOM 2269 C CA . HIS B 1 125 ? 3.533 1.039 3.254 1 95.62 125 HIS B CA 1
ATOM 2270 C C . HIS B 1 125 ? 3.945 1.148 1.79 1 95.62 125 HIS B C 1
ATOM 2272 O O . HIS B 1 125 ? 3.186 0.769 0.896 1 95.62 125 HIS B O 1
ATOM 2278 N N . PRO B 1 126 ? 5.16 1.632 1.635 1 95.44 126 PRO B N 1
ATOM 2279 C CA . PRO B 1 126 ? 5.637 1.634 0.25 1 95.44 126 PRO B CA 1
ATOM 2280 C C . PRO B 1 126 ? 5.699 0.233 -0.354 1 95.44 126 PRO B C 1
ATOM 2282 O O . PRO B 1 126 ? 5.824 -0.753 0.376 1 95.44 126 PRO B O 1
ATOM 2285 N N . TYR B 1 127 ? 5.559 0.192 -1.699 1 95.56 127 TYR B N 1
ATOM 2286 C CA . TYR B 1 127 ? 5.816 -1.062 -2.396 1 95.56 127 TYR B CA 1
ATOM 2287 C C . TYR B 1 127 ? 7.309 -1.37 -2.426 1 95.56 127 TYR B C 1
ATOM 2289 O O . TYR B 1 127 ? 8.094 -0.61 -2.996 1 95.56 127 TYR B O 1
ATOM 2297 N N . PHE B 1 128 ? 7.676 -2.422 -1.82 1 93.44 128 PHE B N 1
ATOM 2298 C CA . PHE B 1 128 ? 9.094 -2.736 -1.688 1 93.44 128 PHE B CA 1
ATOM 2299 C C . PHE B 1 128 ? 9.43 -4.047 -2.393 1 93.44 128 PHE B C 1
ATOM 2301 O O . PHE B 1 128 ? 8.852 -5.09 -2.08 1 93.44 128 PHE B O 1
ATOM 2308 N N . GLN B 1 129 ? 10.32 -3.959 -3.287 1 93.25 129 GLN B N 1
ATOM 2309 C CA . GLN B 1 129 ? 10.758 -5.184 -3.943 1 93.25 129 GLN B CA 1
ATOM 2310 C C . GLN B 1 129 ? 11.711 -5.977 -3.049 1 93.25 129 GLN B C 1
ATOM 2312 O O . GLN B 1 129 ? 12.836 -5.551 -2.803 1 93.25 129 GLN B O 1
ATOM 2317 N N . GLU B 1 130 ? 11.289 -7.102 -2.686 1 92.19 130 GLU B N 1
ATOM 2318 C CA . GLU B 1 130 ? 12.062 -7.961 -1.794 1 92.19 130 GLU B CA 1
ATOM 2319 C C . GLU B 1 130 ? 13.008 -8.867 -2.58 1 92.19 130 GLU B C 1
ATOM 2321 O O . GLU B 1 130 ? 14.133 -9.109 -2.15 1 92.19 130 GLU B O 1
ATOM 2326 N N . MET B 1 131 ? 12.469 -9.367 -3.73 1 92 131 MET B N 1
ATOM 2327 C CA . MET B 1 131 ? 13.273 -10.258 -4.566 1 92 131 MET B CA 1
ATOM 2328 C C . MET B 1 131 ? 13.062 -9.945 -6.047 1 92 131 MET B C 1
ATOM 2330 O O . MET B 1 131 ? 11.93 -9.727 -6.484 1 92 131 MET B O 1
ATOM 2334 N N . PRO B 1 132 ? 14.07 -10.039 -6.895 1 91.5 132 PRO B N 1
ATOM 2335 C CA . PRO B 1 132 ? 15.461 -10.023 -6.449 1 91.5 132 PRO B CA 1
ATOM 2336 C C . PRO B 1 132 ? 15.836 -8.742 -5.715 1 91.5 132 PRO B C 1
ATOM 2338 O O . PRO B 1 132 ? 15.188 -7.707 -5.906 1 91.5 132 PRO B O 1
ATOM 2341 N N . VAL B 1 133 ? 16.797 -8.836 -4.902 1 86.75 133 VAL B N 1
ATOM 2342 C CA . VAL B 1 133 ? 17.266 -7.672 -4.168 1 86.75 133 VAL B CA 1
ATOM 2343 C C . VAL B 1 133 ? 17.859 -6.652 -5.145 1 86.75 133 VAL B C 1
ATOM 2345 O O . VAL B 1 133 ? 18.625 -7.016 -6.039 1 86.75 133 VAL B O 1
ATOM 2348 N N . LEU B 1 134 ? 17.453 -5.465 -4.969 1 83.12 134 LEU B N 1
ATOM 2349 C CA . LEU B 1 134 ? 17.906 -4.41 -5.867 1 83.12 134 LEU B CA 1
ATOM 2350 C C . LEU B 1 134 ? 19.109 -3.678 -5.285 1 83.12 134 LEU B C 1
ATOM 2352 O O . LEU B 1 134 ? 19.172 -3.445 -4.078 1 83.12 134 LEU B O 1
ATOM 2356 N N . PRO B 1 135 ? 19.938 -3.357 -6.195 1 78.38 135 PRO B N 1
ATOM 2357 C CA . PRO B 1 135 ? 21 -2.463 -5.734 1 78.38 135 PRO B CA 1
ATOM 2358 C C . PRO B 1 135 ? 20.484 -1.092 -5.312 1 78.38 135 PRO B C 1
ATOM 2360 O O . PRO B 1 135 ? 19.422 -0.66 -5.777 1 78.38 135 PRO B O 1
ATOM 2363 N N . LYS B 1 136 ? 21.234 -0.542 -4.379 1 71.06 136 LYS B N 1
ATOM 2364 C CA . LYS B 1 136 ? 20.859 0.804 -3.951 1 71.06 136 LYS B CA 1
ATOM 2365 C C . LYS B 1 136 ? 20.75 1.746 -5.145 1 71.06 136 LYS B C 1
ATOM 2367 O O . LYS B 1 136 ? 21.594 1.74 -6.035 1 71.06 136 LYS B O 1
ATOM 2372 N N . GLY B 1 137 ? 19.688 2.492 -5.234 1 67.38 137 GLY B N 1
ATOM 2373 C CA . GLY B 1 137 ? 19.516 3.467 -6.297 1 67.38 137 GLY B CA 1
ATOM 2374 C C . GLY B 1 137 ? 18.969 2.857 -7.578 1 67.38 137 GLY B C 1
ATOM 2375 O O . GLY B 1 137 ? 18.938 3.514 -8.617 1 67.38 137 GLY B O 1
ATOM 2376 N N . SER B 1 138 ? 18.609 1.661 -7.531 1 76.5 138 SER B N 1
ATOM 2377 C CA . SER B 1 138 ? 18.109 0.986 -8.727 1 76.5 138 SER B CA 1
ATOM 2378 C C . SER B 1 138 ? 16.906 1.705 -9.305 1 76.5 138 SER B C 1
ATOM 2380 O O . SER B 1 138 ? 16.016 2.146 -8.555 1 76.5 138 SER B O 1
ATOM 2382 N N . PRO B 1 139 ? 16.906 1.87 -10.594 1 73.81 139 PRO B N 1
ATOM 2383 C CA . PRO B 1 139 ? 15.75 2.492 -11.258 1 73.81 139 PRO B CA 1
ATOM 2384 C C . PRO B 1 139 ? 14.445 1.75 -10.984 1 73.81 139 PRO B C 1
ATOM 2386 O O . PRO B 1 139 ? 13.375 2.363 -10.969 1 73.81 139 PRO B O 1
ATOM 2389 N N . ILE B 1 140 ? 14.539 0.438 -10.75 1 73.5 140 ILE B N 1
ATOM 2390 C CA . ILE B 1 140 ? 13.344 -0.359 -10.508 1 73.5 140 ILE B CA 1
ATOM 2391 C C . ILE B 1 140 ? 12.688 0.076 -9.195 1 73.5 140 ILE B C 1
ATOM 2393 O O . ILE B 1 140 ? 11.461 0.057 -9.07 1 73.5 140 ILE B O 1
ATOM 2397 N N . ALA B 1 141 ? 13.523 0.439 -8.25 1 78.5 141 ALA B N 1
ATOM 2398 C CA . ALA B 1 141 ? 12.969 0.975 -7.008 1 78.5 141 ALA B CA 1
ATOM 2399 C C . ALA B 1 141 ? 12.141 2.229 -7.27 1 78.5 141 ALA B C 1
ATOM 2401 O O . ALA B 1 141 ? 11.086 2.422 -6.664 1 78.5 141 ALA B O 1
ATOM 2402 N N . ASN B 1 142 ? 12.609 2.918 -8.211 1 83.12 142 ASN B N 1
ATOM 2403 C CA . ASN B 1 142 ? 11.891 4.133 -8.586 1 83.12 142 ASN B CA 1
ATOM 2404 C C . ASN B 1 142 ? 10.547 3.812 -9.227 1 83.12 142 ASN B C 1
ATOM 2406 O O . ASN B 1 142 ? 9.578 4.551 -9.039 1 83.12 142 ASN B O 1
ATOM 2410 N N . TYR B 1 143 ? 10.562 2.771 -9.867 1 89.31 143 TYR B N 1
ATOM 2411 C CA . TYR B 1 143 ? 9.336 2.309 -10.5 1 89.31 143 TYR B CA 1
ATOM 2412 C C . TYR B 1 143 ? 8.266 2.023 -9.453 1 89.31 143 TYR B C 1
ATOM 2414 O O . TYR B 1 143 ? 7.156 2.561 -9.523 1 89.31 143 TYR B O 1
ATOM 2422 N N . TRP B 1 144 ? 8.523 1.284 -8.438 1 92.88 144 TRP B N 1
ATOM 2423 C CA . TRP B 1 144 ? 7.574 0.913 -7.391 1 92.88 144 TRP B CA 1
ATOM 2424 C C . TRP B 1 144 ? 7.164 2.131 -6.57 1 92.88 144 TRP B C 1
ATOM 2426 O O . TRP B 1 144 ? 5.992 2.277 -6.211 1 92.88 144 TRP B O 1
ATOM 2436 N N . ASN B 1 145 ? 8.094 3.023 -6.395 1 92.44 145 ASN B N 1
ATOM 2437 C CA . ASN B 1 145 ? 7.793 4.242 -5.652 1 92.44 145 ASN B CA 1
ATOM 2438 C C . ASN B 1 145 ? 6.812 5.133 -6.414 1 92.44 145 ASN B C 1
ATOM 2440 O O . ASN B 1 145 ? 5.957 5.781 -5.805 1 92.44 145 ASN B O 1
ATOM 2444 N N . THR B 1 146 ? 6.953 5.125 -7.68 1 93.94 146 THR B N 1
ATOM 2445 C CA . THR B 1 146 ? 6.062 5.938 -8.508 1 93.94 146 THR B CA 1
ATOM 2446 C C . THR B 1 146 ? 4.648 5.367 -8.492 1 93.94 146 THR B C 1
ATOM 2448 O O . THR B 1 146 ? 3.674 6.113 -8.391 1 93.94 146 THR B O 1
ATOM 2451 N N . ILE B 1 147 ? 4.535 4.113 -8.586 1 95.5 147 ILE B N 1
ATOM 2452 C CA . ILE B 1 147 ? 3.221 3.482 -8.523 1 95.5 147 ILE B CA 1
ATOM 2453 C C . ILE B 1 147 ? 2.576 3.781 -7.168 1 95.5 147 ILE B C 1
ATOM 2455 O O . ILE B 1 147 ? 1.408 4.172 -7.102 1 95.5 147 ILE B O 1
ATOM 2459 N N . PHE B 1 148 ? 3.387 3.639 -6.18 1 97.56 148 PHE B N 1
ATOM 2460 C CA . PHE B 1 148 ? 2.889 3.895 -4.832 1 97.56 148 PHE B CA 1
ATOM 2461 C C . PHE B 1 148 ? 2.436 5.344 -4.688 1 97.56 148 PHE B C 1
ATOM 2463 O O . PHE B 1 148 ? 1.368 5.613 -4.137 1 97.56 148 PHE B O 1
ATOM 2470 N N . ALA B 1 149 ? 3.195 6.234 -5.18 1 97.81 149 ALA B N 1
ATOM 2471 C CA . ALA B 1 149 ? 2.838 7.648 -5.125 1 97.81 149 ALA B CA 1
ATOM 2472 C C . ALA B 1 149 ? 1.523 7.91 -5.855 1 97.81 149 ALA B C 1
ATOM 2474 O O . ALA B 1 149 ? 0.696 8.695 -5.395 1 97.81 149 ALA B O 1
ATOM 2475 N N . ASN B 1 150 ? 1.348 7.27 -6.934 1 97.75 150 ASN B N 1
ATOM 2476 C CA . ASN B 1 150 ? 0.096 7.41 -7.668 1 97.75 150 ASN B CA 1
ATOM 2477 C C . ASN B 1 150 ? -1.088 6.875 -6.871 1 97.75 150 ASN B C 1
ATOM 2479 O O . ASN B 1 150 ? -2.184 7.438 -6.922 1 97.75 150 ASN B O 1
ATOM 2483 N N . HIS B 1 151 ? -0.892 5.832 -6.191 1 98.31 151 HIS B N 1
ATOM 2484 C CA . HIS B 1 151 ? -1.962 5.281 -5.367 1 98.31 151 HIS B CA 1
ATOM 2485 C C . HIS B 1 151 ? -2.266 6.188 -4.18 1 98.31 151 HIS B C 1
ATOM 2487 O O . HIS B 1 151 ? -3.422 6.316 -3.773 1 98.31 151 HIS B O 1
ATOM 2493 N N . LEU B 1 152 ? -1.215 6.797 -3.621 1 98.25 152 LEU B N 1
ATOM 2494 C CA . LEU B 1 152 ? -1.452 7.812 -2.598 1 98.25 152 LEU B CA 1
ATOM 2495 C C . LEU B 1 152 ? -2.293 8.953 -3.152 1 98.25 152 LEU B C 1
ATOM 2497 O O . LEU B 1 152 ? -3.219 9.43 -2.488 1 98.25 152 LEU B O 1
ATOM 2501 N N . LEU B 1 153 ? -1.923 9.367 -4.316 1 98.31 153 LEU B N 1
ATOM 2502 C CA . LEU B 1 153 ? -2.678 10.43 -4.977 1 98.31 153 LEU B CA 1
ATOM 2503 C C . LEU B 1 153 ? -4.141 10.031 -5.148 1 98.31 153 LEU B C 1
ATOM 2505 O O . LEU B 1 153 ? -5.039 10.844 -4.926 1 98.31 153 LEU B O 1
ATOM 2509 N N . ASP B 1 154 ? -4.344 8.82 -5.535 1 97.56 154 ASP B N 1
ATOM 2510 C CA . ASP B 1 154 ? -5.703 8.305 -5.68 1 97.56 154 ASP B CA 1
ATOM 2511 C C . ASP B 1 154 ? -6.461 8.383 -4.355 1 97.56 154 ASP B C 1
ATOM 2513 O O . ASP B 1 154 ? -7.625 8.789 -4.324 1 97.56 154 ASP B O 1
ATOM 2517 N N . MET B 1 155 ? -5.828 8.008 -3.264 1 96.38 155 MET B N 1
ATOM 2518 C CA . MET B 1 155 ? -6.453 8.078 -1.947 1 96.38 155 MET B CA 1
ATOM 2519 C C . MET B 1 155 ? -6.844 9.516 -1.609 1 96.38 155 MET B C 1
ATOM 2521 O O . MET B 1 155 ? -7.906 9.758 -1.034 1 96.38 155 MET B O 1
ATOM 2525 N N . ILE B 1 156 ? -5.965 10.414 -1.965 1 96.88 156 ILE B N 1
ATOM 2526 C CA . ILE B 1 156 ? -6.227 11.836 -1.728 1 96.88 156 ILE B CA 1
ATOM 2527 C C . ILE B 1 156 ? -7.441 12.273 -2.541 1 96.88 156 ILE B C 1
ATOM 2529 O O . ILE B 1 156 ? -8.336 12.938 -2.016 1 96.88 156 ILE B O 1
ATOM 2533 N N . HIS B 1 157 ? -7.512 11.859 -3.791 1 95.75 157 HIS B N 1
ATOM 2534 C CA . HIS B 1 157 ? -8.625 12.211 -4.664 1 95.75 157 HIS B CA 1
ATOM 2535 C C . HIS B 1 157 ? -9.945 11.68 -4.117 1 95.75 157 HIS B C 1
ATOM 2537 O O . HIS B 1 157 ? -10.977 12.352 -4.199 1 95.75 157 HIS B O 1
ATOM 2543 N N . LEU B 1 158 ? -9.875 10.492 -3.611 1 92.44 158 LEU B N 1
ATOM 2544 C CA . LEU B 1 158 ? -11.078 9.867 -3.07 1 92.44 158 LEU B CA 1
ATOM 2545 C C . LEU B 1 158 ? -11.586 10.633 -1.853 1 92.44 158 LEU B C 1
ATOM 2547 O O . LEU B 1 158 ? -12.766 10.555 -1.513 1 92.44 158 LEU B O 1
ATOM 2551 N N . HIS B 1 159 ? -10.656 11.359 -1.225 1 90.62 159 HIS B N 1
ATOM 2552 C CA . HIS B 1 159 ? -11.023 12.055 0.004 1 90.62 159 HIS B CA 1
ATOM 2553 C C . HIS B 1 159 ? -11.438 13.492 -0.279 1 90.62 159 HIS B C 1
ATOM 2555 O O . HIS B 1 159 ? -12.133 14.109 0.527 1 90.62 159 HIS B O 1
ATOM 2561 N N . LEU B 1 160 ? -10.938 14.078 -1.295 1 88.31 160 LEU B N 1
ATOM 2562 C CA . LEU B 1 160 ? -11.289 15.445 -1.656 1 88.31 160 LEU B CA 1
ATOM 2563 C C . LEU B 1 160 ? -12.656 15.492 -2.338 1 88.31 160 LEU B C 1
ATOM 2565 O O . LEU B 1 160 ? -13.031 14.555 -3.045 1 88.31 160 LEU B O 1
#

Radius of gyration: 19.77 Å; Cα contacts (8 Å, |Δi|>4): 605; chains: 2; bounding box: 45×58×43 Å

Solvent-accessible surface area (backbone atoms only — not comparable to full-atom values): 16892 Å² total; per-residue (Å²): 128,80,74,69,74,63,74,72,68,83,23,38,30,40,35,35,33,41,62,88,92,49,44,50,48,60,18,47,49,47,32,51,54,51,41,50,27,83,88,63,55,37,35,80,36,92,82,39,43,84,52,96,88,39,33,40,43,29,29,19,55,97,88,40,48,34,37,34,38,34,34,62,27,87,55,75,42,69,66,53,55,51,52,53,50,56,52,68,70,40,82,60,46,34,34,36,40,34,30,16,27,75,66,48,65,35,32,50,49,49,52,52,48,22,62,74,71,61,24,35,24,31,37,36,41,53,46,35,63,64,31,67,72,67,60,89,85,37,66,61,59,50,51,36,27,49,52,42,18,50,50,50,50,49,54,50,56,74,68,100,127,79,74,71,74,62,75,72,68,82,23,36,30,41,33,35,36,41,62,89,93,50,45,50,46,59,18,46,50,47,32,51,53,52,40,50,27,83,86,62,55,36,36,80,36,92,83,38,43,83,52,95,88,39,35,41,45,31,28,19,54,98,88,41,49,34,36,35,38,36,33,62,27,88,55,74,43,69,66,52,54,50,52,52,50,56,52,68,72,39,81,59,48,34,34,36,38,36,32,17,27,75,67,48,66,35,33,48,49,50,52,52,48,22,62,76,71,60,23,36,25,32,37,35,41,52,47,34,63,65,32,68,73,66,59,90,85,36,68,61,61,51,50,36,28,49,54,41,18,51,50,52,50,48,54,49,55,75,68,101

Foldseek 3Di:
DPPCVVDQFQAAEEEAEEDPPQCQLVLLVLLVVVCVDPVNPWDFDPPKDDDDRWIWGFTDDPNATAETETRDAEADDPVLVVSLVVVLVRLNHRYYYYYYYDDDGRVVVVVVSCVVSVHDYDYDYFDGDPPPDDDPPDVVSVVSSNVSSVVVVVVVVVND/DPPCVVDQFQAAEEEAEEDPPQCQLVLLVLLVVVCVDPVNPWDFDPPKDDDDRWIWGFTDDPNATAETETRDAEADDPVLVVSLVVVLVRLNHRYYYYYYYDDDGRVVVVVVSCVVSVHDYDYDYFDGDPPPDDDPPDVVSVVSSNVSSVVVVVVVVVND